Protein AF-A0A3P7BZN9-F1 (afdb_monomer_lite)

pLDDT: mean 83.68, std 16.71, range [37.19, 98.5]

InterPro domains:
  IPR003032 Ryanodine receptor Ryr [PF02026] (36-124)
  IPR003032 Ryanodine receptor Ryr [PF02026] (149-233)
  IPR015925 Ryanodine/Inositol 1,4,5-trisphosphate receptor [PTHR46399] (1-356)

Organism: Nippostrongylus brasiliensis (NCBI:txid27835)

Foldseek 3Di:
DCPVVVVVVPDDPVVVPPDPVVVVVVVVVVVPPDDDAQDADDLVPFDDDPVVLVLLLVQLQLVLLVVLQVLVVVVAADDCDDDPVNNYDPSNWHLVPDDPVSSCVSSVLLVSLVSSLQSQAKDKDLQPVVLLVVLVVPDDGQDDTRVSRRRDHDPLPPPDFDPQLLVSLLVQLQNVLSVVLNVLVVCCVVPNDDDDPSNDHPVPDDCVVSVVSSVVSVSSRSSSVSNRIDIHHDCVVVLVVLLVLLVVLLVQWDWDDDPDDPDPDIDTDRDDPSNVCCLPPSLVVLLVVLVVCLVQLADDDDPDDRHHHDPVSLVSLVSSLVSLVVSCVVHVNVCVPSNVSSVSSNVSSCSSNVPD

Sequence (356 aa):
MPCLTAIGSAISPDYTLTTSGEDAAKLKELFEDGAWVPKTVDVSRVDLPRDLQSMTDMFAEHFHDSWASRKIEKGWSHGDLYSRQNLTHPRLKPFSLLKDFEKNFYKDRCSECLKALLAWNYKFDLSDRDTADRAASARTPSGTTVQNFAPKPIDLSSMTLEKDMVSAGEKMAEHSHLIWAKKVWNDLNMKGGFMPTALVPWDLLTDFERRKDRFRANEILKFLQYHGYHVERFAYNLLEKLIQYLEQASLKMKSVKPSQELTRRNTFRKEGQDVKFFEKVVLPLMHAYFNAHKSYFLEGSSIVQTGTASNREKEMVANLFCRLAALLRIKNRAFGSVAKITVKCLQGLTQALDLR

Radius of gyration: 27.17 Å; chains: 1; bounding box: 60×45×90 Å

Structure (mmCIF, N/CA/C/O backbone):
data_AF-A0A3P7BZN9-F1
#
_entry.id   AF-A0A3P7BZN9-F1
#
loop_
_atom_site.group_PDB
_atom_site.id
_atom_site.type_symbol
_atom_site.label_atom_id
_atom_site.label_alt_id
_atom_site.label_comp_id
_atom_site.label_asym_id
_atom_site.label_entity_id
_atom_site.label_seq_id
_atom_site.pdbx_PDB_ins_code
_atom_site.Cartn_x
_atom_site.Cartn_y
_atom_site.Cartn_z
_atom_site.occupancy
_atom_site.B_iso_or_equiv
_atom_site.auth_seq_id
_atom_site.auth_comp_id
_atom_site.auth_asym_id
_atom_site.auth_atom_id
_atom_site.pdbx_PDB_model_num
ATOM 1 N N . MET A 1 1 ? 18.990 16.047 30.288 1.00 47.06 1 MET A N 1
ATOM 2 C CA . MET A 1 1 ? 18.548 14.636 30.223 1.00 47.06 1 MET A CA 1
ATOM 3 C C . MET A 1 1 ? 19.708 13.703 29.835 1.00 47.06 1 MET A C 1
ATOM 5 O O . MET A 1 1 ? 19.694 13.184 28.730 1.00 47.06 1 MET A O 1
ATOM 9 N N . PRO A 1 2 ? 20.728 13.488 30.693 1.00 40.44 2 PRO A N 1
ATOM 10 C CA . PRO A 1 2 ? 21.824 12.541 30.429 1.00 40.44 2 PRO A CA 1
ATOM 11 C C . PRO A 1 2 ? 21.677 11.213 31.207 1.00 40.44 2 PRO A C 1
ATOM 13 O O . PRO A 1 2 ? 22.476 10.299 31.044 1.00 40.44 2 PRO A O 1
ATOM 16 N N . CYS A 1 3 ? 20.665 11.092 32.071 1.00 41.31 3 CYS A N 1
ATOM 17 C CA . CYS A 1 3 ? 20.570 10.018 33.061 1.00 41.31 3 CYS A CA 1
ATOM 18 C C . CYS A 1 3 ? 19.966 8.700 32.546 1.00 41.31 3 CYS A C 1
ATOM 20 O O . CYS A 1 3 ? 20.140 7.686 33.208 1.00 41.31 3 CYS A O 1
ATOM 22 N N . LEU A 1 4 ? 19.313 8.671 31.377 1.00 41.97 4 LEU A N 1
ATOM 23 C CA . LEU A 1 4 ? 18.820 7.414 30.785 1.00 41.97 4 LEU A CA 1
ATOM 24 C C . LEU A 1 4 ? 19.901 6.693 29.969 1.00 41.97 4 LEU A C 1
ATOM 26 O O . LEU A 1 4 ? 20.003 5.472 30.034 1.00 41.97 4 LEU A O 1
ATOM 30 N N . THR A 1 5 ? 20.770 7.435 29.281 1.00 48.28 5 THR A N 1
ATOM 31 C CA . THR A 1 5 ? 21.908 6.860 28.545 1.00 48.28 5 THR A CA 1
ATOM 32 C C . THR A 1 5 ? 22.977 6.306 29.494 1.00 48.28 5 THR A C 1
ATOM 34 O O . THR A 1 5 ? 23.633 5.325 29.170 1.00 48.28 5 THR A O 1
ATOM 37 N N . ALA A 1 6 ? 23.115 6.881 30.693 1.00 41.94 6 ALA A N 1
ATOM 38 C CA . ALA A 1 6 ? 24.079 6.427 31.696 1.00 41.94 6 ALA A CA 1
ATOM 39 C C . ALA A 1 6 ? 23.709 5.083 32.357 1.00 41.94 6 ALA A C 1
ATOM 41 O O . ALA A 1 6 ? 24.602 4.361 32.790 1.00 41.94 6 ALA A O 1
ATOM 42 N N . ILE A 1 7 ? 22.420 4.720 32.413 1.00 49.56 7 ILE A N 1
ATOM 43 C CA . ILE A 1 7 ? 21.989 3.439 33.003 1.00 49.56 7 ILE A CA 1
ATOM 44 C C . ILE A 1 7 ? 22.267 2.278 32.038 1.00 49.56 7 ILE A C 1
ATOM 46 O O . ILE A 1 7 ? 22.710 1.223 32.478 1.00 49.56 7 ILE A O 1
ATOM 50 N N . GLY A 1 8 ? 22.097 2.476 30.725 1.00 44.78 8 GLY A N 1
ATOM 51 C CA . GLY A 1 8 ? 22.350 1.430 29.724 1.00 44.78 8 GLY A CA 1
ATOM 52 C C . GLY A 1 8 ? 23.813 0.976 29.639 1.00 44.78 8 GLY A C 1
ATOM 53 O O . GLY A 1 8 ? 24.070 -0.171 29.295 1.00 44.78 8 GLY A O 1
ATOM 54 N N . SER A 1 9 ? 24.762 1.844 29.998 1.00 45.12 9 SER A N 1
ATOM 55 C CA . SER A 1 9 ? 26.203 1.551 29.932 1.00 45.12 9 SER A CA 1
ATOM 56 C C . SER A 1 9 ? 26.798 1.018 31.242 1.00 45.12 9 SER A C 1
ATOM 58 O O . SER A 1 9 ? 27.964 0.635 31.258 1.00 45.12 9 SER A O 1
ATOM 60 N N . ALA A 1 10 ? 26.036 1.026 32.344 1.00 49.75 10 ALA A N 1
ATOM 61 C CA . ALA A 1 10 ? 26.502 0.621 33.677 1.00 49.75 10 ALA A CA 1
ATOM 62 C C . ALA A 1 10 ? 26.069 -0.803 34.075 1.00 49.75 10 ALA A C 1
ATOM 64 O O . ALA A 1 10 ? 26.426 -1.282 35.151 1.00 49.75 10 ALA A O 1
ATOM 65 N N . ILE A 1 11 ? 25.299 -1.482 33.224 1.00 45.12 11 ILE A N 1
ATOM 66 C CA . ILE A 1 11 ? 24.847 -2.853 33.450 1.00 45.12 11 ILE A CA 1
ATOM 67 C C . ILE A 1 11 ? 25.789 -3.774 32.665 1.00 45.12 11 ILE A C 1
ATOM 69 O O . ILE A 1 11 ? 25.849 -3.695 31.440 1.00 45.12 11 ILE A O 1
ATOM 73 N N . SER A 1 12 ? 26.552 -4.618 33.370 1.00 42.59 12 SER A N 1
ATOM 74 C CA . SER A 1 12 ? 27.368 -5.674 32.745 1.00 42.59 12 SER A CA 1
ATOM 75 C C . SER A 1 12 ? 26.488 -6.509 31.797 1.00 42.59 12 SER A C 1
ATOM 77 O O . SER A 1 12 ? 25.331 -6.754 32.161 1.00 42.59 12 SER A O 1
ATOM 79 N N . PRO A 1 13 ? 26.985 -6.991 30.637 1.00 50.62 13 PRO A N 1
ATOM 80 C CA . PRO A 1 13 ? 26.203 -7.820 29.707 1.00 50.62 13 PRO A CA 1
ATOM 81 C C . PRO A 1 13 ? 25.494 -9.001 30.391 1.00 50.62 13 PRO A C 1
ATOM 83 O O . PRO A 1 13 ? 24.420 -9.425 29.966 1.00 50.62 13 PRO A O 1
ATOM 86 N N . ASP A 1 14 ? 26.050 -9.462 31.511 1.00 45.34 14 ASP A N 1
ATOM 87 C CA . ASP A 1 14 ? 25.575 -10.609 32.282 1.00 45.34 14 ASP A CA 1
ATOM 88 C C . ASP A 1 14 ? 24.324 -10.342 33.142 1.00 45.34 14 ASP A C 1
ATOM 90 O O . ASP A 1 14 ? 23.715 -11.285 33.643 1.00 45.34 14 ASP A O 1
ATOM 94 N N . TYR A 1 15 ? 23.884 -9.087 33.313 1.00 43.75 15 TYR A N 1
ATOM 95 C CA . TYR A 1 15 ? 22.707 -8.772 34.146 1.00 43.75 15 TYR A CA 1
ATOM 96 C C . TYR A 1 15 ? 21.359 -8.888 33.415 1.00 43.75 15 TYR A C 1
ATOM 98 O O . TYR A 1 15 ? 20.308 -8.711 34.026 1.00 43.75 15 TYR A O 1
ATOM 106 N N . THR A 1 16 ? 21.361 -9.227 32.122 1.00 43.84 16 THR A N 1
ATOM 107 C CA . THR A 1 16 ? 20.128 -9.562 31.380 1.00 43.84 16 THR A CA 1
ATOM 108 C C . THR A 1 16 ? 19.638 -10.996 31.630 1.00 43.84 16 THR A C 1
ATOM 110 O O . THR A 1 16 ? 18.585 -11.383 31.125 1.00 43.84 16 THR A O 1
ATOM 113 N N . LEU A 1 17 ? 20.340 -11.776 32.462 1.00 42.47 17 LEU A N 1
ATOM 114 C CA . LEU A 1 17 ? 20.009 -13.173 32.766 1.00 42.47 17 LEU A CA 1
ATOM 115 C C . LEU A 1 17 ? 19.137 -13.385 34.016 1.00 42.47 17 LEU A C 1
ATOM 117 O O . LEU A 1 17 ? 19.054 -14.500 34.522 1.00 42.47 17 LEU A O 1
ATOM 121 N N . THR A 1 18 ? 18.432 -12.363 34.500 1.00 43.62 18 THR A N 1
ATOM 122 C CA . THR A 1 18 ? 17.390 -12.540 35.529 1.00 43.62 18 THR A CA 1
ATOM 123 C C . THR A 1 18 ? 16.024 -12.095 35.024 1.00 43.62 18 THR A C 1
ATOM 125 O O . THR A 1 18 ? 15.307 -11.324 35.657 1.00 43.62 18 THR A O 1
ATOM 128 N N . THR A 1 19 ? 15.619 -12.626 33.871 1.00 43.44 19 THR A N 1
ATOM 129 C CA . THR A 1 19 ? 14.187 -12.783 33.611 1.00 43.44 19 THR A CA 1
ATOM 130 C C . THR A 1 19 ? 13.693 -13.931 34.488 1.00 43.44 19 THR A C 1
ATOM 132 O O . THR A 1 19 ? 14.245 -15.032 34.462 1.00 43.44 19 THR A O 1
ATOM 135 N N . SER A 1 20 ? 12.694 -13.658 35.331 1.00 47.88 20 SER A N 1
ATOM 136 C CA . SER A 1 20 ? 11.967 -14.683 36.084 1.00 47.88 20 SER A CA 1
ATOM 137 C C . SER A 1 20 ? 11.642 -15.850 35.151 1.00 47.88 20 SER A C 1
ATOM 139 O O . SER A 1 20 ? 11.197 -15.623 34.027 1.00 47.88 20 SER A O 1
ATOM 141 N N . GLY A 1 21 ? 11.880 -17.088 35.595 1.00 45.34 21 GLY A N 1
ATOM 142 C CA . GLY A 1 21 ? 11.836 -18.287 34.746 1.00 45.34 21 GLY A CA 1
ATOM 143 C C . GLY A 1 21 ? 10.549 -18.486 33.931 1.00 45.34 21 GLY A C 1
ATOM 144 O O . GLY A 1 21 ? 10.574 -19.215 32.948 1.00 45.34 21 GLY A O 1
ATOM 145 N N . GLU A 1 22 ? 9.454 -17.803 34.273 1.00 50.44 22 GLU A N 1
ATOM 146 C CA . GLU A 1 22 ? 8.201 -17.786 33.506 1.00 50.44 22 GLU A CA 1
ATOM 147 C C . GLU A 1 22 ? 8.261 -16.922 32.228 1.00 50.44 22 GLU A C 1
ATOM 149 O O . GLU A 1 22 ? 7.694 -17.306 31.205 1.00 50.44 22 GLU A O 1
ATOM 154 N N . ASP A 1 23 ? 8.977 -15.793 32.240 1.00 48.09 23 ASP A N 1
ATOM 155 C CA . ASP A 1 23 ? 9.131 -14.914 31.067 1.00 48.09 23 ASP A CA 1
ATOM 156 C C . ASP A 1 23 ? 10.222 -15.429 30.122 1.00 48.09 23 ASP A C 1
ATOM 158 O O . ASP A 1 23 ? 10.084 -15.344 28.900 1.00 48.09 23 ASP A O 1
ATOM 162 N N . ALA A 1 24 ? 11.272 -16.040 30.680 1.00 45.44 24 ALA A N 1
ATOM 163 C CA . ALA A 1 24 ? 12.261 -16.787 29.910 1.00 45.44 24 ALA A CA 1
ATOM 164 C C . ALA A 1 24 ? 11.627 -18.013 29.241 1.00 45.44 24 ALA A C 1
ATOM 166 O O . ALA A 1 24 ? 11.935 -18.287 28.088 1.00 45.44 24 ALA A O 1
ATOM 167 N N . ALA A 1 25 ? 10.709 -18.713 29.920 1.00 46.88 25 ALA A N 1
ATOM 168 C CA . ALA A 1 25 ? 9.952 -19.812 29.328 1.00 46.88 25 ALA A CA 1
ATOM 169 C C . ALA A 1 25 ? 9.009 -19.330 28.218 1.00 46.88 25 ALA A C 1
ATOM 171 O O . ALA A 1 25 ? 8.983 -19.962 27.175 1.00 46.88 25 ALA A O 1
ATOM 172 N N . LYS A 1 26 ? 8.324 -18.187 28.368 1.00 48.50 26 LYS A N 1
ATOM 173 C CA . LYS A 1 26 ? 7.491 -17.600 27.297 1.00 48.50 26 LYS A CA 1
ATOM 174 C C . LYS A 1 26 ? 8.289 -17.113 26.092 1.00 48.50 26 LYS A C 1
ATOM 176 O O . LYS A 1 26 ? 7.860 -17.305 24.961 1.00 48.50 26 LYS A O 1
ATOM 181 N N . LEU A 1 27 ? 9.439 -16.474 26.311 1.00 46.44 27 LEU A N 1
ATOM 182 C CA . LEU A 1 27 ? 10.343 -16.098 25.220 1.00 46.44 27 LEU A CA 1
ATOM 183 C C . LEU A 1 27 ? 10.938 -17.346 24.565 1.00 46.44 27 LEU A C 1
ATOM 185 O O . LEU A 1 27 ? 11.011 -17.417 23.346 1.00 46.44 27 LEU A O 1
ATOM 189 N N . LYS A 1 28 ? 11.294 -18.362 25.352 1.00 40.12 28 LYS A N 1
ATOM 190 C CA . LYS A 1 28 ? 11.763 -19.648 24.840 1.00 40.12 28 LYS A CA 1
ATOM 191 C C . LYS A 1 28 ? 10.666 -20.393 24.074 1.00 40.12 28 LYS A C 1
ATOM 193 O O . LYS A 1 28 ? 10.980 -20.958 23.046 1.00 40.12 28 LYS A O 1
ATOM 198 N N . GLU A 1 29 ? 9.402 -20.312 24.480 1.00 43.94 29 GLU A N 1
ATOM 199 C CA . GLU A 1 29 ? 8.244 -20.883 23.771 1.00 43.94 29 GLU A CA 1
ATOM 200 C C . GLU A 1 29 ? 7.907 -20.096 22.485 1.00 43.94 29 GLU A C 1
ATOM 202 O O . GLU A 1 29 ? 7.460 -20.675 21.504 1.00 43.94 29 GLU A O 1
ATOM 207 N N . LEU A 1 30 ? 8.210 -18.789 22.433 1.00 49.88 30 LEU A N 1
ATOM 208 C CA . LEU A 1 30 ? 8.136 -17.964 21.213 1.00 49.88 30 LEU A CA 1
ATOM 209 C C . LEU A 1 30 ? 9.255 -18.263 20.196 1.00 49.88 30 LEU A C 1
ATOM 211 O O . LEU A 1 30 ? 9.098 -17.944 19.017 1.00 49.88 30 LEU A O 1
ATOM 215 N N . PHE A 1 31 ? 10.377 -18.833 20.645 1.00 48.62 31 PHE A N 1
ATOM 216 C CA . PHE A 1 31 ? 11.536 -19.174 19.808 1.00 48.62 31 PHE A CA 1
ATOM 217 C C . PHE A 1 31 ? 11.782 -20.691 19.673 1.00 48.62 31 PHE A C 1
ATOM 219 O O . PHE A 1 31 ? 12.617 -21.096 18.865 1.00 48.62 31 PHE A O 1
ATOM 226 N N . GLU A 1 32 ? 11.036 -21.538 20.388 1.00 41.81 32 GLU A N 1
ATOM 227 C CA . GLU A 1 32 ? 10.923 -22.986 20.166 1.00 41.81 32 GLU A CA 1
ATOM 228 C C . GLU A 1 32 ? 9.836 -23.290 19.124 1.00 41.81 32 GLU A C 1
ATOM 230 O O . GLU A 1 32 ? 8.938 -24.091 19.352 1.00 41.81 32 GLU A O 1
ATOM 235 N N . ASP A 1 33 ? 9.932 -22.667 17.947 1.00 44.94 33 ASP A N 1
ATOM 236 C CA . ASP A 1 33 ? 9.289 -23.207 16.745 1.00 44.94 33 ASP A CA 1
ATOM 237 C C . ASP A 1 33 ? 10.016 -22.741 15.469 1.00 44.94 33 ASP A C 1
ATOM 239 O O . ASP A 1 33 ? 9.583 -21.854 14.734 1.00 44.94 33 ASP A O 1
ATOM 243 N N . GLY A 1 34 ? 11.186 -23.336 15.219 1.00 58.41 34 GLY A N 1
ATOM 244 C CA . GLY A 1 34 ? 11.880 -23.267 13.931 1.00 58.41 34 GLY A CA 1
ATOM 245 C C . GLY A 1 34 ? 12.524 -21.925 13.550 1.00 58.41 34 GLY A C 1
ATOM 246 O O . GLY A 1 34 ? 12.379 -20.884 14.184 1.00 58.41 34 GLY A O 1
ATOM 247 N N . ALA A 1 35 ? 13.305 -21.964 12.470 1.00 69.88 35 ALA A N 1
ATOM 248 C CA . ALA A 1 35 ? 13.883 -20.768 11.870 1.00 69.88 35 ALA A CA 1
ATOM 249 C C . ALA A 1 35 ? 12.773 -19.872 11.283 1.00 69.88 35 ALA A C 1
ATOM 251 O O . ALA A 1 35 ? 11.825 -20.376 10.681 1.00 69.88 35 ALA A O 1
ATOM 252 N N . TRP A 1 36 ? 12.888 -18.547 11.443 1.00 84.19 36 TRP A N 1
ATOM 253 C CA . TRP A 1 36 ? 11.902 -17.583 10.940 1.00 84.19 36 TRP A CA 1
ATOM 254 C C . TRP A 1 36 ? 11.626 -17.784 9.444 1.00 84.19 36 TRP A C 1
ATOM 256 O O . TRP A 1 36 ? 12.520 -17.631 8.614 1.00 84.19 36 TRP A O 1
ATOM 266 N N . VAL A 1 37 ? 10.369 -18.079 9.099 1.00 83.44 37 VAL A N 1
ATOM 267 C CA . VAL A 1 37 ? 9.926 -18.223 7.708 1.00 83.44 37 VAL A CA 1
ATOM 268 C C . VAL A 1 37 ? 9.167 -16.962 7.277 1.00 83.44 37 VAL A C 1
ATOM 270 O O . VAL A 1 37 ? 8.135 -16.638 7.876 1.00 83.44 37 VAL A O 1
ATOM 273 N N . PRO A 1 38 ? 9.608 -16.254 6.222 1.00 87.12 38 PRO A N 1
ATOM 274 C CA . PRO A 1 38 ? 8.929 -15.057 5.734 1.00 87.12 38 PRO A CA 1
ATOM 275 C C . PRO A 1 38 ? 7.533 -15.383 5.183 1.00 87.12 38 PRO A C 1
ATOM 277 O O . PRO A 1 38 ? 7.374 -16.177 4.251 1.00 87.12 38 PRO A O 1
ATOM 280 N N . LYS A 1 39 ? 6.504 -14.725 5.730 1.00 83.56 39 LYS A N 1
ATOM 281 C CA . LYS A 1 39 ? 5.100 -14.888 5.320 1.00 83.56 39 LYS A CA 1
ATOM 282 C C . LYS A 1 39 ? 4.640 -13.686 4.499 1.00 83.56 39 LYS A C 1
ATOM 284 O O . LYS A 1 39 ? 4.512 -12.587 5.019 1.00 83.56 39 LYS A O 1
ATOM 289 N N . THR A 1 40 ? 4.367 -13.895 3.215 1.00 86.88 40 THR A N 1
ATOM 290 C CA . THR A 1 40 ? 3.796 -12.872 2.322 1.00 86.88 40 THR A CA 1
ATOM 291 C C . THR A 1 40 ? 2.274 -12.980 2.286 1.00 86.88 40 THR A C 1
ATOM 293 O O . THR A 1 40 ? 1.747 -14.090 2.363 1.00 86.88 40 THR A O 1
ATOM 296 N N . VAL A 1 41 ? 1.567 -11.862 2.090 1.00 86.62 41 VAL A N 1
ATOM 297 C CA . VAL A 1 41 ? 0.160 -11.926 1.673 1.00 86.62 41 VAL A CA 1
ATOM 298 C C . VAL A 1 41 ? 0.088 -12.477 0.248 1.00 86.62 41 VAL A C 1
ATOM 300 O O . VAL A 1 41 ? 0.945 -12.165 -0.577 1.00 86.62 41 VAL A O 1
ATOM 303 N N . ASP A 1 42 ? -0.881 -13.349 -0.021 1.00 86.06 42 ASP A N 1
ATOM 304 C CA . ASP A 1 42 ? -1.146 -13.836 -1.373 1.00 86.06 42 ASP A CA 1
ATOM 305 C C . ASP A 1 42 ? -2.042 -12.835 -2.106 1.00 86.06 42 ASP A C 1
ATOM 307 O O . ASP A 1 42 ? -3.162 -12.558 -1.679 1.00 86.06 42 ASP A O 1
ATOM 311 N N . VAL A 1 43 ? -1.527 -12.289 -3.204 1.00 92.06 43 VAL A N 1
ATOM 312 C CA . VAL A 1 43 ? -2.218 -11.309 -4.050 1.00 92.06 43 VAL A CA 1
ATOM 313 C C . VAL A 1 43 ? -2.612 -11.879 -5.413 1.00 92.06 43 VAL A C 1
ATOM 315 O O . VAL A 1 43 ? -3.153 -11.158 -6.251 1.00 92.06 43 VAL A O 1
ATOM 318 N N . SER A 1 44 ? -2.370 -13.174 -5.653 1.00 88.75 44 SER A N 1
ATOM 319 C CA . SER A 1 44 ? -2.622 -13.824 -6.948 1.00 88.75 44 SER A CA 1
ATOM 320 C C . SER A 1 44 ? -4.090 -13.772 -7.375 1.00 88.75 44 SER A C 1
ATOM 322 O O . SER A 1 44 ? -4.380 -13.689 -8.565 1.00 88.75 44 SER A O 1
ATOM 324 N N . ARG A 1 45 ? -5.008 -13.777 -6.402 1.00 87.94 45 ARG A N 1
ATOM 325 C CA . ARG A 1 45 ? -6.466 -13.727 -6.603 1.00 87.94 45 ARG A CA 1
ATOM 326 C C . ARG A 1 45 ? -7.059 -12.325 -6.458 1.00 87.94 45 ARG A C 1
ATOM 328 O O . ARG A 1 45 ? -8.276 -12.182 -6.433 1.00 87.94 45 ARG A O 1
ATOM 335 N N . VAL A 1 46 ? -6.216 -11.307 -6.290 1.00 90.38 46 VAL A N 1
ATOM 336 C CA . VAL A 1 46 ? -6.659 -9.922 -6.124 1.00 90.38 46 VAL A CA 1
ATOM 337 C C . VAL A 1 46 ? -6.566 -9.210 -7.465 1.00 90.38 46 VAL A C 1
ATOM 339 O O . VAL A 1 46 ? -5.476 -9.024 -8.018 1.00 90.38 46 VAL A O 1
ATOM 342 N N . ASP A 1 47 ? -7.719 -8.781 -7.963 1.00 92.12 47 ASP A N 1
ATOM 343 C CA . ASP A 1 47 ? -7.822 -7.980 -9.174 1.00 92.12 47 ASP A CA 1
ATOM 344 C C . ASP A 1 47 ? -7.784 -6.490 -8.838 1.00 92.12 47 ASP A C 1
ATOM 346 O O . ASP A 1 47 ? -8.441 -6.022 -7.905 1.00 92.12 47 ASP A O 1
ATOM 350 N N . LEU A 1 48 ? -7.001 -5.731 -9.608 1.00 94.06 48 LEU A N 1
ATOM 351 C CA . LEU A 1 48 ? -6.988 -4.278 -9.486 1.00 94.06 48 LEU A CA 1
ATOM 352 C C . LEU A 1 48 ? -8.204 -3.691 -10.213 1.00 94.06 48 LEU A C 1
ATOM 354 O O . LEU A 1 48 ? -8.415 -3.998 -11.390 1.00 94.06 48 LEU A O 1
ATOM 358 N N . PRO A 1 49 ? -8.972 -2.795 -9.566 1.00 94.38 49 PRO A N 1
ATOM 359 C CA . PRO A 1 49 ? -9.948 -1.965 -10.255 1.00 94.38 49 PRO A CA 1
ATOM 360 C C . PRO A 1 49 ? -9.313 -1.220 -11.435 1.00 94.38 49 PRO A C 1
ATOM 362 O O . PRO A 1 49 ? -8.145 -0.827 -11.373 1.00 94.38 49 PRO A O 1
ATOM 365 N N . ARG A 1 50 ? -10.097 -0.977 -12.495 1.00 94.69 50 ARG A N 1
ATOM 366 C CA . ARG A 1 50 ? -9.619 -0.335 -13.738 1.00 94.69 50 ARG A CA 1
ATOM 367 C C . ARG A 1 50 ? -8.877 0.977 -13.488 1.00 94.69 50 ARG A C 1
ATOM 369 O O . ARG A 1 50 ? -7.838 1.210 -14.100 1.00 94.69 50 ARG A O 1
ATOM 376 N N . ASP A 1 51 ? -9.363 1.783 -12.553 1.00 94.00 51 ASP A N 1
ATOM 377 C CA . ASP A 1 51 ? -8.744 3.068 -12.237 1.00 94.00 51 ASP A CA 1
ATOM 378 C C . ASP A 1 51 ? -7.353 2.880 -11.606 1.00 94.00 51 ASP A C 1
ATOM 380 O O . ASP A 1 51 ? -6.399 3.544 -12.004 1.00 94.00 51 ASP A O 1
ATOM 384 N N . LEU A 1 52 ? -7.182 1.894 -10.714 1.00 96.25 52 LEU A N 1
ATOM 385 C CA . LEU A 1 52 ? -5.872 1.564 -10.134 1.00 96.25 52 LEU A CA 1
ATOM 386 C C . LEU A 1 52 ? -4.927 0.901 -11.144 1.00 96.25 52 LEU A C 1
ATOM 388 O O . LEU A 1 52 ? -3.711 1.090 -11.066 1.00 96.25 52 LEU A O 1
ATOM 392 N N . GLN A 1 53 ? -5.456 0.162 -12.121 1.00 96.69 53 GLN A N 1
ATOM 393 C CA . GLN A 1 53 ? -4.654 -0.343 -13.237 1.00 96.69 53 GLN A CA 1
ATOM 394 C C . GLN A 1 53 ? -4.121 0.813 -14.097 1.00 96.69 53 GLN A C 1
ATOM 396 O O . GLN A 1 53 ? -2.942 0.822 -14.447 1.00 96.69 53 GLN A O 1
ATOM 401 N N . SER A 1 54 ? -4.954 1.822 -14.371 1.00 95.75 54 SER A N 1
ATOM 402 C CA . SER A 1 54 ? -4.533 3.055 -15.051 1.00 95.75 54 SER A CA 1
ATOM 403 C C . SER A 1 54 ? -3.469 3.808 -14.242 1.00 95.75 54 SER A C 1
ATOM 405 O O . SER A 1 54 ? -2.431 4.192 -14.782 1.00 95.75 54 SER A O 1
ATOM 407 N N . MET A 1 55 ? -3.655 3.929 -12.922 1.00 96.44 55 MET A N 1
ATOM 408 C CA . MET A 1 55 ? -2.649 4.506 -12.022 1.00 96.44 55 MET A CA 1
ATOM 409 C C . MET A 1 55 ? -1.326 3.737 -12.045 1.00 96.44 55 MET A C 1
ATOM 411 O O . MET A 1 55 ? -0.262 4.350 -12.048 1.00 96.44 55 MET A O 1
ATOM 415 N N . THR A 1 56 ? -1.377 2.404 -12.102 1.00 97.44 56 THR A N 1
ATOM 416 C CA . THR A 1 56 ? -0.187 1.545 -12.210 1.00 97.44 56 THR A CA 1
ATOM 417 C C . THR A 1 56 ? 0.580 1.837 -13.499 1.00 97.44 56 THR A C 1
ATOM 419 O O . THR A 1 56 ? 1.806 1.950 -13.481 1.00 97.44 56 THR A O 1
ATOM 422 N N . ASP A 1 57 ? -0.135 1.996 -14.612 1.00 95.69 57 ASP A N 1
ATOM 423 C CA . ASP A 1 57 ? 0.453 2.285 -15.919 1.00 95.69 57 ASP A CA 1
ATOM 424 C C . ASP A 1 57 ? 1.085 3.682 -15.964 1.00 95.69 57 ASP A C 1
ATOM 426 O O . ASP A 1 57 ? 2.224 3.826 -16.415 1.00 95.69 57 ASP A O 1
ATOM 430 N N . MET A 1 58 ? 0.392 4.691 -15.429 1.00 95.62 58 MET A N 1
ATOM 431 C CA . MET A 1 58 ? 0.922 6.054 -15.321 1.00 95.62 58 MET A CA 1
ATOM 432 C C . MET A 1 58 ? 2.125 6.127 -14.375 1.00 95.62 58 MET A C 1
ATOM 434 O O . MET A 1 58 ? 3.112 6.789 -14.692 1.00 95.62 58 MET A O 1
ATOM 438 N N . PHE A 1 59 ? 2.093 5.409 -13.249 1.00 96.62 59 PHE A N 1
ATOM 439 C CA . PHE A 1 59 ? 3.228 5.331 -12.330 1.00 96.62 59 PHE A CA 1
ATOM 440 C C . PHE A 1 59 ? 4.437 4.651 -12.983 1.00 96.62 59 PHE A C 1
ATOM 442 O O . PHE A 1 59 ? 5.570 5.091 -12.798 1.00 96.62 59 PHE A O 1
ATOM 449 N N . ALA A 1 60 ? 4.219 3.588 -13.761 1.00 95.94 60 ALA A N 1
ATOM 450 C CA . ALA A 1 60 ? 5.291 2.884 -14.457 1.00 95.94 60 ALA A CA 1
ATOM 451 C C . ALA A 1 60 ? 6.008 3.788 -15.477 1.00 95.94 60 ALA A C 1
ATOM 453 O O . ALA A 1 60 ? 7.242 3.798 -15.516 1.00 95.94 60 ALA A O 1
ATOM 454 N N . GLU A 1 61 ? 5.251 4.577 -16.248 1.00 95.62 61 GLU A N 1
ATOM 455 C CA . GLU A 1 61 ? 5.797 5.607 -17.141 1.00 95.62 61 GLU A CA 1
ATOM 456 C C . GLU A 1 61 ? 6.546 6.686 -16.348 1.00 95.62 61 GLU A C 1
ATOM 458 O O . GLU A 1 61 ? 7.719 6.943 -16.614 1.00 95.62 61 GLU A O 1
ATOM 463 N N . HIS A 1 62 ? 5.929 7.237 -15.301 1.00 95.31 62 HIS A N 1
ATOM 464 C CA . HIS A 1 62 ? 6.544 8.242 -14.433 1.00 95.31 62 HIS A CA 1
ATOM 465 C C . HIS A 1 62 ? 7.883 7.776 -13.829 1.00 95.31 62 HIS A C 1
ATOM 467 O O . H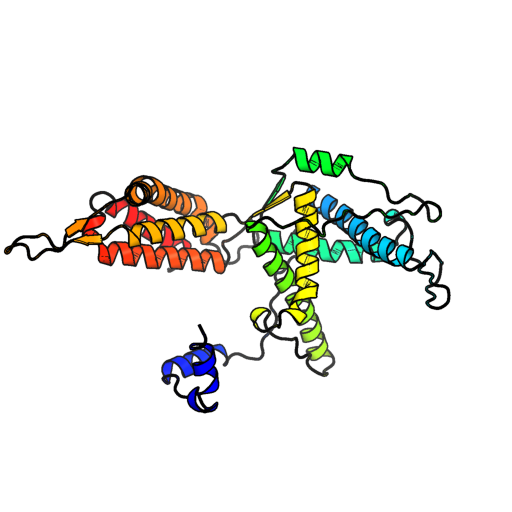IS A 1 62 ? 8.876 8.510 -13.827 1.00 95.31 62 HIS A O 1
ATOM 473 N N . PHE A 1 63 ? 7.939 6.538 -13.336 1.00 94.56 63 PHE A N 1
ATOM 474 C CA . PHE A 1 63 ? 9.140 5.975 -12.727 1.00 94.56 63 PHE A CA 1
ATOM 475 C C . PHE A 1 63 ? 10.243 5.715 -13.765 1.00 94.56 63 PHE A C 1
ATOM 477 O O . PHE A 1 63 ? 11.431 5.914 -13.480 1.00 94.56 63 PHE A O 1
ATOM 484 N N . HIS A 1 64 ? 9.863 5.304 -14.980 1.00 96.12 64 HIS A N 1
ATOM 485 C CA . HIS A 1 64 ? 10.776 5.209 -16.121 1.00 96.12 64 HIS A CA 1
ATOM 486 C C . HIS A 1 64 ? 11.346 6.578 -16.494 1.00 96.12 64 HIS A C 1
ATOM 488 O O . HIS A 1 64 ? 12.565 6.716 -16.599 1.00 96.12 64 HIS A O 1
ATOM 494 N N . ASP A 1 65 ? 10.502 7.600 -16.586 1.00 96.75 65 ASP A N 1
ATOM 495 C CA . ASP A 1 65 ? 10.910 8.969 -16.903 1.00 96.75 65 ASP A CA 1
ATOM 496 C C . ASP A 1 65 ? 11.826 9.562 -15.824 1.00 96.75 65 ASP A C 1
ATOM 498 O O . ASP A 1 65 ? 12.809 10.229 -16.142 1.00 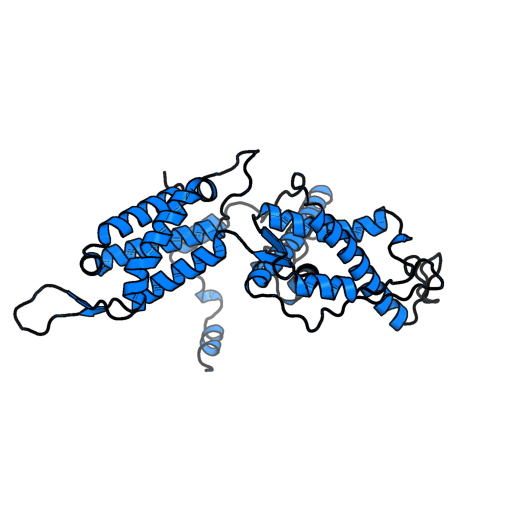96.75 65 ASP A O 1
ATOM 502 N N . SER A 1 66 ? 11.598 9.242 -14.547 1.00 95.69 66 SER A N 1
ATOM 503 C CA . SER A 1 66 ? 12.492 9.616 -13.439 1.00 95.69 66 SER A CA 1
ATOM 504 C C . SER A 1 66 ? 13.876 8.974 -13.544 1.00 95.69 66 SER A C 1
ATOM 506 O O . SER A 1 66 ? 14.906 9.589 -13.239 1.00 95.69 66 SER A O 1
ATOM 508 N N . TRP A 1 67 ? 13.946 7.715 -13.976 1.00 95.94 67 TRP A N 1
ATOM 509 C CA . TRP A 1 67 ? 15.222 7.065 -14.270 1.00 95.94 67 TRP A CA 1
ATOM 510 C C . TRP A 1 67 ? 15.894 7.669 -15.512 1.00 95.94 67 TRP A C 1
ATOM 512 O O . TRP A 1 67 ? 17.096 7.945 -15.477 1.00 95.94 67 TRP A O 1
ATOM 522 N N . ALA A 1 68 ? 15.126 7.891 -16.579 1.00 97.69 68 ALA A N 1
ATOM 523 C CA . ALA A 1 68 ? 15.621 8.392 -17.851 1.00 97.69 68 ALA A CA 1
ATOM 524 C C . ALA A 1 68 ? 16.139 9.831 -17.735 1.00 97.69 68 ALA A C 1
ATOM 526 O O . ALA A 1 68 ? 17.248 10.103 -18.190 1.00 97.69 68 ALA A O 1
ATOM 527 N N . SER A 1 69 ? 15.408 10.713 -17.049 1.00 97.00 69 SER A N 1
ATOM 528 C CA . SER A 1 69 ? 15.817 12.099 -16.797 1.00 97.00 69 SER A CA 1
ATOM 529 C C . SER A 1 69 ? 17.181 12.160 -16.097 1.00 97.00 69 SER A C 1
ATOM 531 O O . SER A 1 69 ? 18.134 12.711 -16.640 1.00 97.00 69 SER A O 1
ATOM 533 N N . ARG A 1 70 ? 17.357 11.432 -14.982 1.00 97.06 70 ARG A N 1
ATOM 534 C CA . ARG A 1 70 ? 18.645 11.357 -14.256 1.00 97.06 70 ARG A CA 1
ATOM 535 C C . ARG A 1 70 ? 19.795 10.775 -15.078 1.00 97.06 70 ARG A C 1
ATOM 537 O O . ARG A 1 70 ? 20.965 10.990 -14.757 1.00 97.06 70 ARG A O 1
ATOM 544 N N . LYS A 1 71 ? 19.493 9.942 -16.074 1.00 97.75 71 LYS A N 1
ATOM 545 C CA . LYS A 1 71 ? 20.488 9.402 -17.006 1.00 97.75 71 LYS A CA 1
ATOM 546 C C . LYS A 1 71 ? 20.883 10.460 -18.035 1.00 97.75 71 LYS A C 1
ATOM 548 O O . LYS A 1 71 ? 22.079 10.675 -18.214 1.00 97.75 71 LYS A O 1
ATOM 553 N N . ILE A 1 72 ? 19.910 11.141 -18.631 1.00 97.31 72 ILE A N 1
ATOM 554 C CA . ILE A 1 72 ? 20.120 12.223 -19.601 1.00 97.31 72 ILE A CA 1
ATOM 555 C C . ILE A 1 72 ? 20.880 13.394 -18.962 1.00 97.31 72 ILE A C 1
ATOM 557 O O . ILE A 1 72 ? 21.859 13.858 -19.536 1.00 97.31 72 ILE A O 1
ATOM 561 N N . GLU A 1 73 ? 20.537 13.788 -17.732 1.00 97.12 73 GLU A N 1
ATOM 562 C CA . GLU A 1 73 ? 21.277 14.794 -16.943 1.00 97.12 73 GLU A CA 1
ATOM 563 C C . GLU A 1 73 ? 22.759 14.433 -16.754 1.00 97.12 73 GLU A C 1
ATOM 565 O O . GLU A 1 73 ? 23.619 15.303 -16.657 1.00 97.12 73 GLU A O 1
ATOM 570 N N . LYS A 1 74 ? 23.078 13.133 -16.728 1.00 97.88 74 LYS A N 1
ATOM 571 C CA . LYS A 1 74 ? 24.450 12.609 -16.638 1.00 97.88 74 LYS A CA 1
ATOM 572 C C . LYS A 1 74 ? 25.102 12.388 -18.008 1.00 97.88 74 LYS A C 1
ATOM 574 O O . LYS A 1 74 ? 26.105 11.680 -18.085 1.00 97.88 74 LYS A O 1
ATOM 579 N N . GLY A 1 75 ? 24.522 12.933 -19.074 1.00 97.56 75 GLY A N 1
ATOM 580 C CA . GLY A 1 75 ? 25.026 12.837 -20.443 1.00 97.56 75 GLY A CA 1
ATOM 581 C C . GLY A 1 75 ? 24.745 11.506 -21.140 1.00 97.56 75 GLY A C 1
ATOM 582 O O . GLY A 1 75 ? 25.359 11.238 -22.169 1.00 97.56 75 GLY A O 1
ATOM 583 N N . TRP A 1 76 ? 23.859 10.655 -20.605 1.00 98.38 76 TRP A N 1
ATOM 584 C CA . TRP A 1 76 ? 23.488 9.422 -21.301 1.00 98.38 76 TRP A CA 1
ATOM 585 C C . TRP A 1 76 ? 22.516 9.692 -22.448 1.00 98.38 76 TRP A C 1
ATOM 587 O O . TRP A 1 76 ? 21.596 10.497 -22.316 1.00 98.38 76 TRP A O 1
ATOM 597 N N . SER A 1 77 ? 22.664 8.947 -23.539 1.00 97.75 77 SER A N 1
ATOM 598 C CA . SER A 1 77 ? 21.820 9.042 -24.731 1.00 97.75 77 SER A CA 1
ATOM 599 C C . SER A 1 77 ? 21.283 7.676 -25.168 1.00 97.75 77 SER A C 1
ATOM 601 O O . SER A 1 77 ? 21.686 6.617 -24.673 1.00 97.75 77 SER A O 1
ATOM 603 N N . HIS A 1 78 ? 20.318 7.679 -26.087 1.00 98.19 78 HIS A N 1
ATOM 604 C CA . HIS A 1 78 ? 19.830 6.439 -26.681 1.00 98.19 78 HIS A CA 1
ATOM 605 C C . HIS A 1 78 ? 20.924 5.757 -27.514 1.00 98.19 78 HIS A C 1
ATOM 607 O O . HIS A 1 78 ? 21.614 6.399 -28.301 1.00 98.19 78 HIS A O 1
ATOM 613 N N . GLY A 1 79 ? 21.013 4.433 -27.409 1.00 97.19 79 GLY A N 1
ATOM 614 C CA . GLY A 1 79 ? 21.739 3.594 -28.359 1.00 97.19 79 GLY A CA 1
ATOM 615 C C . GLY A 1 79 ? 21.244 2.158 -28.274 1.00 97.19 79 GLY A C 1
ATOM 616 O O . GLY A 1 79 ? 20.838 1.719 -27.200 1.00 97.19 79 GLY A O 1
ATOM 617 N N . ASP A 1 80 ? 21.281 1.426 -29.386 1.00 96.19 80 ASP A N 1
ATOM 618 C CA . ASP A 1 80 ? 20.705 0.074 -29.474 1.00 96.19 80 ASP A CA 1
ATOM 619 C C . ASP A 1 80 ? 21.357 -0.925 -28.509 1.00 96.19 80 ASP A C 1
ATOM 621 O O . ASP A 1 80 ? 20.732 -1.896 -28.081 1.00 96.19 80 ASP A O 1
ATOM 625 N N . LEU A 1 81 ? 22.606 -0.653 -28.121 1.00 96.69 81 LEU A N 1
ATOM 626 C CA . LEU A 1 81 ? 23.361 -1.409 -27.133 1.00 96.69 81 LEU A CA 1
ATOM 627 C C . LEU A 1 81 ? 23.770 -0.518 -25.958 1.00 96.69 81 LEU A C 1
ATOM 629 O O . LEU A 1 81 ? 24.055 0.676 -26.101 1.00 96.69 81 LEU A O 1
ATOM 633 N N . TYR A 1 82 ? 23.831 -1.130 -24.777 1.00 97.62 82 TYR A N 1
ATOM 634 C CA . TYR A 1 82 ? 24.370 -0.482 -23.589 1.00 97.62 82 TYR A CA 1
ATOM 635 C C . TYR A 1 82 ? 25.883 -0.291 -23.732 1.00 97.62 82 TYR A C 1
ATOM 637 O O . TYR A 1 82 ? 26.614 -1.261 -23.927 1.00 97.62 82 TYR A O 1
ATOM 645 N N . SER A 1 83 ? 26.362 0.941 -23.566 1.00 97.81 83 SER A N 1
ATOM 646 C CA . SER A 1 83 ? 27.791 1.245 -23.502 1.00 97.81 83 SER A CA 1
ATOM 647 C C . SER A 1 83 ? 28.061 2.232 -22.383 1.00 97.81 83 SER A C 1
ATOM 649 O O . SER A 1 83 ? 27.571 3.358 -22.393 1.00 97.81 83 SER A O 1
ATOM 651 N N . ARG A 1 84 ? 28.887 1.828 -21.415 1.00 96.94 84 ARG A N 1
ATOM 652 C CA . ARG A 1 84 ? 29.357 2.746 -20.372 1.00 96.94 84 ARG A CA 1
ATOM 653 C C . ARG A 1 84 ? 30.376 3.749 -20.913 1.00 96.94 84 ARG A C 1
ATOM 655 O O . ARG A 1 84 ? 30.423 4.863 -20.414 1.00 96.94 84 ARG A O 1
ATOM 662 N N . GLN A 1 85 ? 31.169 3.358 -21.911 1.00 97.69 85 GLN A N 1
ATOM 663 C CA . GLN A 1 85 ? 32.174 4.224 -22.531 1.00 97.69 85 GLN A CA 1
ATOM 664 C C . GLN A 1 85 ? 31.519 5.336 -23.356 1.00 97.69 85 GLN A C 1
ATOM 666 O O . GLN A 1 85 ? 31.910 6.490 -23.236 1.00 97.69 85 GLN A O 1
ATOM 671 N N . ASN A 1 86 ? 30.484 4.991 -24.128 1.00 97.81 86 ASN A N 1
ATOM 672 C CA . ASN A 1 86 ? 29.770 5.939 -24.991 1.00 97.81 86 ASN A CA 1
ATOM 673 C C . ASN A 1 86 ? 28.536 6.555 -24.307 1.00 97.81 86 ASN A C 1
ATOM 675 O O . ASN A 1 86 ? 27.816 7.321 -24.935 1.00 97.81 86 ASN A O 1
ATOM 679 N N . LEU A 1 87 ? 28.272 6.187 -23.046 1.00 98.25 87 LEU A N 1
ATOM 680 C CA . LEU A 1 87 ? 27.100 6.593 -22.264 1.00 98.25 87 LEU A CA 1
ATOM 681 C C . LEU A 1 87 ? 25.761 6.319 -22.978 1.00 98.25 87 LEU A C 1
ATOM 683 O O . LEU A 1 87 ? 24.830 7.113 -22.904 1.00 98.25 87 LEU A O 1
ATOM 687 N N . THR A 1 88 ? 25.625 5.165 -23.633 1.00 98.50 88 THR A N 1
ATOM 688 C CA . THR A 1 88 ? 24.393 4.788 -24.344 1.00 98.50 88 THR A CA 1
ATOM 689 C C . THR A 1 88 ? 23.562 3.766 -23.576 1.00 98.50 88 THR A C 1
ATOM 691 O O . THR A 1 88 ? 24.101 2.860 -22.931 1.00 98.50 88 THR A O 1
ATOM 694 N N . HIS A 1 89 ? 22.232 3.874 -23.652 1.00 98.19 89 HIS A N 1
ATOM 695 C CA . HIS A 1 89 ? 21.322 2.886 -23.066 1.00 98.19 89 HIS A CA 1
ATOM 696 C C . HIS A 1 89 ? 20.076 2.636 -23.950 1.00 98.19 89 HIS A C 1
ATOM 698 O O . HIS A 1 89 ? 19.374 3.592 -24.281 1.00 98.19 89 HIS A O 1
ATOM 704 N N . PRO A 1 90 ? 19.704 1.370 -24.243 1.00 97.44 90 PRO A N 1
ATOM 705 C CA . PRO A 1 90 ? 18.616 1.035 -25.186 1.00 97.44 90 PRO A CA 1
ATOM 706 C C . PRO A 1 90 ? 17.208 1.392 -24.703 1.00 97.44 90 PRO A C 1
ATOM 708 O O . PRO A 1 90 ? 16.258 1.473 -25.479 1.00 97.44 90 PRO A O 1
ATOM 711 N N . ARG A 1 91 ? 17.060 1.598 -23.393 1.00 97.00 91 ARG A N 1
ATOM 712 C CA . ARG A 1 91 ? 15.802 2.030 -22.761 1.00 97.00 91 ARG A CA 1
ATOM 713 C C . ARG A 1 91 ? 15.616 3.550 -22.706 1.00 97.00 91 ARG A C 1
ATOM 715 O O . ARG A 1 91 ? 14.578 3.982 -22.230 1.00 97.00 91 ARG A O 1
ATOM 722 N N . LEU A 1 92 ? 16.570 4.369 -23.162 1.00 97.75 92 LEU A N 1
ATOM 723 C CA . LEU A 1 92 ? 16.400 5.832 -23.201 1.00 97.75 92 LEU A CA 1
ATOM 724 C C . LEU A 1 92 ? 15.527 6.255 -24.388 1.00 97.75 92 LEU A C 1
ATOM 726 O O . LEU A 1 92 ? 15.994 6.836 -25.358 1.00 97.75 92 LEU A O 1
ATOM 730 N N . LYS A 1 93 ? 14.253 5.888 -24.312 1.00 97.31 93 LYS A N 1
ATOM 731 C CA . LYS A 1 93 ? 13.198 6.148 -25.290 1.00 97.31 93 LYS A CA 1
ATOM 732 C C . LYS A 1 93 ? 11.845 6.182 -24.565 1.00 97.31 93 LYS A C 1
ATOM 734 O O . LYS A 1 93 ? 11.781 5.698 -23.425 1.00 97.31 93 LYS A O 1
ATOM 739 N N . PRO A 1 94 ? 10.774 6.694 -25.200 1.00 97.25 94 PRO A N 1
ATOM 740 C CA . PRO A 1 94 ? 9.452 6.762 -24.587 1.00 97.25 94 PRO A CA 1
ATOM 741 C C . PRO A 1 94 ? 8.992 5.407 -24.050 1.00 97.25 94 PRO A C 1
ATOM 743 O O . PRO A 1 94 ? 9.231 4.370 -24.679 1.00 97.25 94 PRO A O 1
ATOM 746 N N . PHE A 1 95 ? 8.302 5.416 -22.905 1.00 96.12 95 PHE A N 1
ATOM 747 C CA . PHE A 1 95 ? 7.829 4.201 -22.233 1.00 96.12 95 PHE A CA 1
ATOM 748 C C . PHE A 1 95 ? 6.988 3.310 -23.161 1.00 96.12 95 PHE A C 1
ATOM 750 O O . PHE A 1 95 ? 7.110 2.085 -23.139 1.00 96.12 95 PHE A O 1
ATOM 757 N N . SER A 1 96 ? 6.192 3.919 -24.043 1.00 95.56 96 SER A N 1
ATOM 758 C CA . SER A 1 96 ? 5.380 3.234 -25.056 1.00 95.56 96 SER A CA 1
ATOM 759 C C . SER A 1 96 ? 6.196 2.365 -26.026 1.00 95.56 96 SER A C 1
ATOM 761 O O . SER A 1 96 ? 5.687 1.334 -26.467 1.00 95.56 96 SER A O 1
ATOM 763 N N . LEU A 1 97 ? 7.463 2.711 -26.291 1.00 96.81 97 LEU A N 1
ATOM 764 C CA . LEU A 1 97 ? 8.376 1.991 -27.193 1.00 96.81 97 LEU A CA 1
ATOM 765 C C . LEU A 1 97 ? 9.220 0.910 -26.496 1.00 96.81 97 LEU A C 1
ATOM 767 O O . LEU A 1 97 ? 10.062 0.267 -27.136 1.00 96.81 97 LEU A O 1
ATOM 771 N N . LEU A 1 98 ? 9.056 0.725 -25.185 1.00 96.12 98 LEU A N 1
ATOM 772 C CA . LEU A 1 98 ? 9.668 -0.390 -24.463 1.00 96.12 98 LEU A CA 1
ATOM 773 C C . LEU A 1 98 ? 8.973 -1.711 -24.806 1.00 96.12 98 LEU A C 1
ATOM 775 O O . LEU A 1 98 ? 7.785 -1.741 -25.142 1.00 96.12 98 LEU A O 1
ATOM 779 N N . LYS A 1 99 ? 9.709 -2.817 -24.674 1.00 95.75 99 LYS A N 1
ATOM 780 C CA . LYS A 1 99 ? 9.142 -4.163 -24.819 1.00 95.75 99 LYS A CA 1
ATOM 781 C C . LYS A 1 99 ? 8.213 -4.466 -23.642 1.00 95.75 99 LYS A C 1
ATOM 783 O O . LYS A 1 99 ? 8.414 -3.954 -22.542 1.00 95.75 99 LYS A O 1
ATOM 788 N N . ASP A 1 100 ? 7.237 -5.347 -23.833 1.00 95.00 100 ASP A N 1
ATOM 789 C CA . ASP A 1 100 ? 6.229 -5.605 -22.795 1.00 95.00 100 ASP A CA 1
ATOM 790 C C . ASP A 1 100 ? 6.832 -6.150 -21.499 1.00 95.00 100 ASP A C 1
ATOM 792 O O . ASP A 1 100 ? 6.482 -5.677 -20.425 1.00 95.00 100 ASP A O 1
ATOM 796 N N . PHE A 1 101 ? 7.830 -7.037 -21.567 1.00 93.88 101 PHE A N 1
ATOM 797 C CA . PHE A 1 101 ? 8.514 -7.511 -20.357 1.00 93.88 101 PHE A CA 1
ATOM 798 C C . PHE A 1 101 ? 9.253 -6.384 -19.606 1.00 93.88 101 PHE A C 1
ATOM 800 O O . PHE A 1 101 ? 9.384 -6.430 -18.384 1.00 93.88 101 PHE A O 1
ATOM 807 N N . GLU A 1 102 ? 9.730 -5.356 -20.319 1.00 92.56 102 GLU A N 1
ATOM 808 C CA . GLU A 1 102 ? 10.391 -4.192 -19.720 1.00 92.56 102 GLU A CA 1
ATOM 809 C C . GLU A 1 102 ? 9.380 -3.261 -19.054 1.00 92.56 102 GLU A C 1
ATOM 811 O O . GLU A 1 102 ? 9.686 -2.694 -18.004 1.00 92.56 102 GLU A O 1
ATOM 816 N N . LYS A 1 103 ? 8.192 -3.103 -19.654 1.00 94.56 103 LYS A N 1
ATOM 817 C CA . LYS A 1 103 ? 7.066 -2.362 -19.069 1.00 94.56 103 LYS A CA 1
ATOM 818 C C . LYS A 1 103 ? 6.541 -3.084 -17.831 1.00 94.56 103 LYS A C 1
ATOM 820 O O . LYS A 1 103 ? 6.392 -2.458 -16.783 1.00 94.56 103 LYS A O 1
ATOM 825 N N . ASN A 1 104 ? 6.335 -4.396 -17.933 1.00 93.25 104 ASN A N 1
ATOM 826 C CA . ASN A 1 104 ? 5.826 -5.234 -16.849 1.00 93.25 104 ASN A CA 1
ATOM 827 C C . ASN A 1 104 ? 6.737 -5.177 -15.625 1.00 93.25 104 ASN A C 1
ATOM 829 O O . ASN A 1 104 ? 6.241 -5.010 -14.525 1.00 93.25 104 ASN A O 1
ATOM 833 N N . PHE A 1 105 ? 8.063 -5.133 -15.792 1.00 88.88 105 PHE A N 1
ATOM 834 C CA . PHE A 1 105 ? 8.975 -4.932 -14.659 1.00 88.88 105 PHE A CA 1
ATOM 835 C C . PHE A 1 105 ? 8.628 -3.705 -13.786 1.00 88.88 105 PHE A C 1
ATOM 837 O O . PHE A 1 105 ? 8.768 -3.759 -12.562 1.00 88.88 105 PHE A O 1
ATOM 844 N N . TYR A 1 106 ? 8.192 -2.599 -14.399 1.00 88.25 106 TYR A N 1
ATOM 845 C CA . TYR A 1 106 ? 7.763 -1.402 -13.670 1.00 88.25 106 TYR A CA 1
ATOM 846 C C . TYR A 1 106 ? 6.343 -1.542 -13.115 1.00 88.25 106 TYR A C 1
ATOM 848 O O . TYR A 1 106 ? 6.101 -1.172 -11.964 1.00 88.25 106 TYR A O 1
ATOM 856 N N . LYS A 1 107 ? 5.423 -2.100 -13.912 1.00 94.38 107 LYS A N 1
ATOM 857 C CA . LYS A 1 107 ? 4.018 -2.287 -13.529 1.00 94.38 107 LYS A CA 1
ATOM 858 C C . LYS A 1 107 ? 3.866 -3.276 -12.376 1.00 94.38 107 LYS A C 1
ATOM 860 O O . LYS A 1 107 ? 3.202 -2.957 -11.395 1.00 94.38 107 LYS A O 1
ATOM 865 N N . ASP A 1 108 ? 4.537 -4.422 -12.451 1.00 93.12 108 ASP A N 1
ATOM 866 C CA . ASP A 1 108 ? 4.411 -5.538 -11.512 1.00 93.12 108 ASP A CA 1
ATOM 867 C C . ASP A 1 108 ? 4.683 -5.080 -10.081 1.00 93.12 108 ASP A C 1
ATOM 869 O O . ASP A 1 108 ? 3.889 -5.345 -9.187 1.00 93.12 108 ASP A O 1
ATOM 873 N N . ARG A 1 109 ? 5.750 -4.301 -9.861 1.00 88.38 109 ARG A N 1
ATOM 874 C CA . ARG A 1 109 ? 6.109 -3.804 -8.522 1.00 88.38 109 ARG A CA 1
ATOM 875 C C . ARG A 1 109 ? 5.049 -2.895 -7.913 1.00 88.38 109 ARG A C 1
ATOM 877 O O . ARG A 1 109 ? 4.751 -3.034 -6.730 1.00 88.38 109 ARG A O 1
ATOM 884 N N . CYS A 1 110 ? 4.512 -1.970 -8.703 1.00 94.81 110 CYS A N 1
ATOM 885 C CA . CYS A 1 110 ? 3.442 -1.091 -8.249 1.00 94.81 110 CYS A CA 1
ATOM 886 C C . CYS A 1 110 ? 2.166 -1.906 -7.999 1.00 94.81 110 CYS A C 1
ATOM 888 O O . CYS A 1 110 ? 1.615 -1.862 -6.900 1.00 94.81 110 CYS A O 1
ATOM 890 N N . SER A 1 111 ? 1.775 -2.743 -8.964 1.00 96.31 111 SER A N 1
ATOM 891 C CA . SER A 1 111 ? 0.571 -3.568 -8.878 1.00 96.31 111 SER A CA 1
ATOM 892 C C . SER A 1 111 ? 0.583 -4.521 -7.680 1.00 96.31 111 SER A C 1
ATOM 894 O O . SER A 1 111 ? -0.423 -4.612 -6.987 1.00 96.31 111 SER A O 1
ATOM 896 N N . GLU A 1 112 ? 1.721 -5.151 -7.373 1.00 95.50 112 GLU A N 1
ATOM 897 C CA . GLU A 1 112 ? 1.908 -6.019 -6.205 1.00 95.50 112 GLU A CA 1
ATOM 898 C C . GLU A 1 112 ? 1.582 -5.264 -4.913 1.00 95.50 112 GLU A C 1
ATOM 900 O O . GLU A 1 112 ? 0.801 -5.736 -4.089 1.00 95.50 112 GLU A O 1
ATOM 905 N N . CYS A 1 113 ? 2.117 -4.048 -4.758 1.00 95.88 113 CYS A N 1
ATOM 906 C CA . CYS A 1 113 ? 1.883 -3.245 -3.562 1.00 95.88 113 CYS A CA 1
ATOM 907 C C . CYS A 1 113 ? 0.419 -2.799 -3.446 1.00 95.88 113 CYS A C 1
ATOM 909 O O . CYS A 1 113 ? -0.154 -2.859 -2.358 1.00 95.88 113 CYS A O 1
ATOM 911 N N . LEU A 1 114 ? -0.204 -2.377 -4.553 1.00 97.12 114 LEU A N 1
ATOM 912 C CA . LEU A 1 114 ? -1.612 -1.967 -4.556 1.00 97.12 114 LEU A CA 1
ATOM 913 C C . LEU A 1 114 ? -2.545 -3.147 -4.256 1.00 97.12 114 LEU A C 1
ATOM 915 O O . LEU A 1 114 ? -3.469 -3.015 -3.453 1.00 97.12 114 LEU A O 1
ATOM 919 N N . LYS A 1 115 ? -2.277 -4.323 -4.833 1.00 95.81 115 LYS A N 1
ATOM 920 C CA . LYS A 1 115 ? -3.029 -5.547 -4.536 1.00 95.81 115 LYS A CA 1
ATOM 921 C C . LYS A 1 115 ? -2.843 -5.993 -3.091 1.00 95.81 115 LYS A C 1
ATOM 923 O O . LYS A 1 115 ? -3.811 -6.415 -2.466 1.00 95.81 115 LYS A O 1
ATOM 928 N N . ALA A 1 116 ? -1.639 -5.867 -2.534 1.00 93.19 116 ALA A N 1
ATOM 929 C CA . ALA A 1 116 ? -1.385 -6.183 -1.132 1.00 93.19 116 ALA A CA 1
ATOM 930 C C . ALA A 1 116 ? -2.190 -5.271 -0.194 1.00 93.19 116 ALA A C 1
ATOM 932 O O . ALA A 1 116 ? -2.811 -5.750 0.755 1.00 93.19 116 ALA A O 1
ATOM 933 N N . LEU A 1 117 ? -2.260 -3.971 -0.499 1.00 92.81 117 LEU A N 1
ATOM 934 C CA . LEU A 1 117 ? -3.116 -3.028 0.221 1.00 92.81 117 LEU A CA 1
ATOM 935 C C . LEU A 1 117 ? -4.596 -3.430 0.157 1.00 92.81 117 LEU A C 1
ATOM 937 O O . LEU A 1 117 ? -5.244 -3.480 1.205 1.00 92.81 117 LEU A O 1
ATOM 941 N N . LEU A 1 118 ? -5.111 -3.793 -1.022 1.00 90.94 118 LEU A N 1
ATOM 942 C CA . LEU A 1 118 ? -6.476 -4.319 -1.163 1.00 90.94 118 LEU A CA 1
ATOM 943 C C . LEU A 1 118 ? -6.682 -5.605 -0.349 1.00 90.94 118 LEU A C 1
ATOM 945 O O . LEU A 1 118 ? -7.678 -5.722 0.358 1.00 90.94 118 LEU A O 1
ATOM 949 N N . ALA A 1 119 ? -5.723 -6.535 -0.374 1.00 85.62 119 ALA A N 1
ATOM 950 C CA . ALA A 1 119 ? -5.768 -7.772 0.410 1.00 85.62 119 ALA A CA 1
ATOM 951 C C . ALA A 1 119 ? -5.776 -7.513 1.928 1.00 85.62 119 ALA A C 1
ATOM 953 O O . ALA A 1 119 ? -6.352 -8.279 2.700 1.00 85.62 119 ALA A O 1
ATOM 954 N N . TRP A 1 120 ? -5.164 -6.415 2.378 1.00 82.25 120 TRP A N 1
ATOM 955 C CA . TRP A 1 120 ? -5.243 -5.948 3.764 1.00 82.25 120 TRP A CA 1
ATOM 956 C C . TRP A 1 120 ? -6.427 -5.015 4.044 1.00 82.25 120 TRP A C 1
ATOM 958 O O . TRP A 1 120 ? -6.502 -4.450 5.143 1.00 82.25 120 TRP A O 1
ATOM 968 N N . ASN A 1 121 ? -7.354 -4.872 3.099 1.00 80.06 121 ASN A N 1
ATOM 969 C CA . ASN A 1 121 ? -8.585 -4.090 3.219 1.00 80.06 121 ASN A CA 1
ATOM 970 C C . ASN A 1 121 ? -8.360 -2.585 3.362 1.00 80.06 121 ASN A C 1
ATOM 972 O O . ASN A 1 121 ? -9.134 -1.889 4.025 1.00 80.06 121 ASN A O 1
ATOM 976 N N . TYR A 1 122 ? -7.298 -2.080 2.738 1.00 88.31 122 TYR A N 1
ATOM 977 C CA . TYR A 1 122 ? -7.225 -0.661 2.429 1.00 88.31 122 TYR A CA 1
ATOM 978 C C . TYR A 1 122 ? -8.192 -0.334 1.294 1.00 88.31 122 TYR A C 1
ATOM 980 O O . TYR A 1 122 ? -8.383 -1.118 0.361 1.00 88.31 122 TYR A O 1
ATOM 988 N N . LYS A 1 123 ? -8.800 0.841 1.388 1.00 87.81 123 LYS A N 1
ATOM 989 C CA . LYS A 1 123 ? 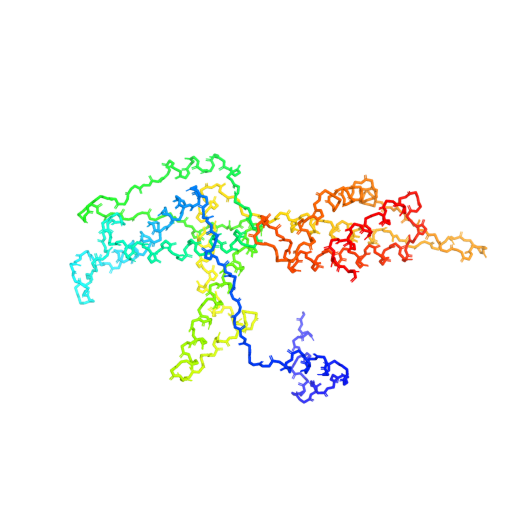-9.634 1.434 0.353 1.00 87.81 123 LYS A CA 1
ATOM 990 C C . LYS A 1 123 ? -8.852 2.537 -0.336 1.00 87.81 123 LYS A C 1
ATOM 992 O O . LYS A 1 123 ? -8.071 3.238 0.300 1.00 87.81 123 LYS A O 1
ATOM 997 N N . PHE A 1 124 ? -9.100 2.673 -1.630 1.00 92.44 124 PHE A N 1
ATOM 998 C CA . PHE A 1 124 ? -8.591 3.757 -2.453 1.00 92.44 124 PHE A CA 1
ATOM 999 C C . PHE A 1 124 ? -9.791 4.613 -2.833 1.00 92.44 124 PHE A C 1
ATOM 1001 O O . PHE A 1 124 ? -10.665 4.132 -3.555 1.00 92.44 124 PHE A O 1
ATOM 1008 N N . ASP A 1 125 ? -9.852 5.835 -2.318 1.00 90.00 125 ASP A N 1
ATOM 1009 C CA . ASP A 1 125 ? -10.917 6.782 -2.639 1.00 90.00 125 ASP A CA 1
ATOM 1010 C C . ASP A 1 125 ? -10.348 7.961 -3.423 1.00 90.00 125 ASP A C 1
ATOM 1012 O O . ASP A 1 125 ? -9.298 8.495 -3.076 1.00 90.00 125 ASP A O 1
ATOM 1016 N N . LEU A 1 126 ? -11.036 8.364 -4.486 1.00 89.69 126 LEU A N 1
ATOM 1017 C CA . LEU A 1 126 ? -10.694 9.557 -5.254 1.00 89.69 126 LEU A CA 1
ATOM 1018 C C . LEU A 1 126 ? -11.436 10.747 -4.639 1.00 89.69 126 LEU A C 1
ATOM 1020 O O . LEU A 1 126 ? -12.442 11.223 -5.179 1.00 89.69 126 LEU A O 1
ATOM 1024 N N . SER A 1 127 ? -10.957 11.166 -3.469 1.00 83.38 127 SER A N 1
ATOM 1025 C CA . SER A 1 127 ? -11.607 12.159 -2.614 1.00 83.38 127 SER A CA 1
ATOM 1026 C C . SER A 1 127 ? -11.328 13.602 -3.039 1.00 83.38 127 SER A C 1
ATOM 1028 O O . SER A 1 127 ? -12.173 14.466 -2.813 1.00 83.38 127 SER A O 1
ATOM 1030 N N . ASP A 1 128 ? -10.179 13.875 -3.672 1.00 86.81 128 ASP A N 1
ATOM 1031 C CA . ASP A 1 128 ? -9.798 15.218 -4.133 1.00 86.81 128 ASP A CA 1
ATOM 1032 C C . ASP A 1 128 ? -9.811 15.309 -5.667 1.00 86.81 128 ASP A C 1
ATOM 1034 O O . ASP A 1 128 ? -8.804 15.112 -6.356 1.00 86.81 128 ASP A O 1
ATOM 1038 N N . ARG A 1 129 ? -11.002 15.591 -6.207 1.00 89.38 129 ARG A N 1
ATOM 1039 C CA . ARG A 1 129 ? -11.239 15.724 -7.653 1.00 89.38 129 ARG A CA 1
ATOM 1040 C C . ARG A 1 129 ? -10.519 16.930 -8.254 1.00 89.38 129 ARG A C 1
ATOM 1042 O O . ARG A 1 129 ? -9.976 16.809 -9.345 1.00 89.38 129 ARG A O 1
ATOM 1049 N N . ASP A 1 130 ? -10.441 18.044 -7.527 1.00 89.69 130 ASP A N 1
ATOM 1050 C CA . ASP A 1 130 ? -9.748 19.248 -7.995 1.00 89.69 130 ASP A CA 1
ATOM 1051 C C . ASP A 1 130 ? -8.247 18.984 -8.167 1.00 89.69 130 ASP A C 1
ATOM 1053 O O . ASP A 1 130 ? -7.636 19.403 -9.152 1.00 89.69 130 ASP A O 1
ATOM 1057 N N . THR A 1 131 ? -7.633 18.274 -7.217 1.00 90.62 131 THR A N 1
ATOM 1058 C CA . THR A 1 131 ? -6.230 17.855 -7.323 1.00 90.62 131 THR A CA 1
ATOM 1059 C C . THR A 1 131 ? -6.030 16.859 -8.461 1.00 90.62 131 THR A C 1
ATOM 1061 O O . THR A 1 131 ? -5.081 17.015 -9.231 1.00 90.62 131 THR A O 1
ATOM 1064 N N . ALA A 1 132 ? -6.943 15.901 -8.643 1.00 90.88 132 ALA A N 1
ATOM 1065 C CA . ALA A 1 132 ? -6.894 14.967 -9.768 1.00 90.88 132 ALA A CA 1
ATOM 1066 C C . ALA A 1 132 ? -6.956 15.685 -11.132 1.00 90.88 132 ALA A C 1
ATOM 1068 O O . ALA A 1 132 ? -6.155 15.388 -12.023 1.00 90.88 132 ALA A O 1
ATOM 1069 N N . ASP A 1 133 ? -7.838 16.676 -11.277 1.00 90.75 133 ASP A N 1
ATOM 1070 C CA . ASP A 1 133 ? -7.990 17.466 -12.504 1.00 90.75 133 ASP A CA 1
ATOM 1071 C C . ASP A 1 133 ? -6.757 18.340 -12.779 1.00 90.75 133 ASP A C 1
ATOM 1073 O O . ASP A 1 133 ? -6.288 18.441 -13.922 1.00 90.75 133 ASP A O 1
ATOM 1077 N N . ARG A 1 134 ? -6.163 18.929 -11.730 1.00 91.94 134 ARG A N 1
ATOM 1078 C CA . ARG A 1 134 ? -4.882 19.649 -11.836 1.00 91.94 134 ARG A CA 1
ATOM 1079 C C . ARG A 1 134 ? -3.751 18.721 -12.266 1.00 91.94 134 ARG A C 1
ATOM 1081 O O . ARG A 1 134 ? -2.988 19.085 -13.157 1.00 91.94 134 ARG A O 1
ATOM 1088 N N . ALA A 1 135 ? -3.655 17.531 -11.677 1.00 92.00 135 ALA A N 1
ATOM 1089 C CA . ALA A 1 135 ? -2.645 16.535 -12.029 1.00 92.00 135 ALA A CA 1
ATOM 1090 C C . ALA A 1 135 ? -2.789 16.066 -13.485 1.00 92.00 135 ALA A C 1
ATOM 1092 O O . ALA A 1 135 ? -1.796 15.969 -14.208 1.00 92.00 135 ALA A O 1
ATOM 1093 N N . ALA A 1 136 ? -4.022 15.834 -13.944 1.00 89.25 136 ALA A N 1
ATOM 1094 C CA . ALA A 1 136 ? -4.307 15.484 -15.333 1.00 89.25 136 ALA A CA 1
ATOM 1095 C C . ALA A 1 136 ? -3.907 16.610 -16.301 1.00 89.25 136 ALA A C 1
ATOM 1097 O O . ALA A 1 136 ? -3.296 16.344 -17.336 1.00 89.25 136 ALA A O 1
ATOM 1098 N N . SER A 1 137 ? -4.188 17.864 -15.936 1.00 89.94 137 SER A N 1
ATOM 1099 C CA . SER A 1 137 ? -3.852 19.049 -16.738 1.00 89.94 137 SER A CA 1
ATOM 1100 C C . SER A 1 137 ? -2.351 19.363 -16.756 1.00 89.94 137 SER A C 1
ATOM 1102 O O . SER A 1 137 ? -1.839 19.893 -17.738 1.00 89.94 137 SER A O 1
ATOM 1104 N N . ALA A 1 138 ? -1.632 19.033 -15.680 1.00 89.62 138 ALA A N 1
ATOM 1105 C CA . ALA A 1 138 ? -0.191 19.247 -15.555 1.00 89.62 138 ALA A CA 1
ATOM 1106 C C . ALA A 1 138 ? 0.652 18.171 -16.265 1.00 89.62 138 ALA A C 1
ATOM 1108 O O . ALA A 1 138 ? 1.873 18.321 -16.379 1.00 89.62 138 ALA A O 1
ATOM 1109 N N . ARG A 1 139 ? 0.033 17.081 -16.745 1.00 84.94 139 ARG A N 1
ATOM 1110 C CA . ARG A 1 139 ? 0.746 15.987 -17.411 1.00 84.94 139 ARG A CA 1
ATOM 1111 C C . ARG A 1 139 ? 1.397 16.483 -18.702 1.00 84.94 139 ARG A C 1
ATOM 1113 O O . ARG A 1 139 ? 0.722 16.868 -19.653 1.00 84.94 139 ARG A O 1
ATOM 1120 N N . THR A 1 140 ? 2.723 16.392 -18.763 1.00 85.88 140 THR A N 1
ATOM 1121 C CA . THR A 1 140 ? 3.491 16.697 -19.976 1.00 85.88 140 THR A CA 1
ATOM 1122 C C . THR A 1 140 ? 3.945 15.400 -20.653 1.00 85.88 140 THR A C 1
ATOM 1124 O O . THR A 1 140 ? 4.507 14.539 -19.979 1.00 85.88 140 THR A O 1
ATOM 1127 N N . PRO A 1 141 ? 3.692 15.208 -21.962 1.00 86.69 141 PRO A N 1
ATOM 1128 C CA . PRO A 1 141 ? 4.163 14.021 -22.668 1.00 86.69 141 PRO A CA 1
ATOM 1129 C C . PRO A 1 141 ? 5.692 13.982 -22.755 1.00 86.69 141 PRO A C 1
ATOM 1131 O O . PRO A 1 141 ? 6.319 14.978 -23.116 1.00 86.69 141 PRO A O 1
ATOM 1134 N N . SER A 1 142 ? 6.278 12.806 -22.534 1.00 91.50 142 SER A N 1
ATOM 1135 C CA . SER A 1 142 ? 7.730 12.581 -22.611 1.00 91.50 142 SER A CA 1
ATOM 1136 C C . SER A 1 142 ? 8.266 12.413 -24.039 1.00 91.50 142 SER A C 1
ATOM 1138 O O . SER A 1 142 ? 9.447 12.138 -24.223 1.00 91.50 142 SER A O 1
ATOM 1140 N N . GLY A 1 143 ? 7.419 12.578 -25.060 1.00 91.38 143 GLY A N 1
ATOM 1141 C CA . GLY A 1 143 ? 7.737 12.328 -26.469 1.00 91.38 143 GLY A CA 1
ATOM 1142 C C . GLY A 1 143 ? 7.167 11.002 -26.984 1.00 91.38 143 GLY A C 1
ATOM 1143 O O . GLY A 1 143 ? 6.725 10.149 -26.218 1.00 91.38 143 GLY A O 1
ATOM 1144 N N . THR A 1 144 ? 7.148 10.838 -28.305 1.00 93.25 144 THR A N 1
ATOM 1145 C CA . THR A 1 144 ? 6.575 9.663 -28.999 1.00 93.25 144 THR A CA 1
ATOM 1146 C C . THR A 1 144 ? 7.610 8.874 -29.796 1.00 93.25 144 THR A C 1
ATOM 1148 O O . THR A 1 144 ? 7.363 7.726 -30.158 1.00 93.25 144 THR A O 1
ATOM 1151 N N . THR A 1 145 ? 8.781 9.459 -30.045 1.00 96.06 145 THR A N 1
ATOM 1152 C CA . THR A 1 145 ? 9.903 8.862 -30.770 1.00 96.06 145 THR A CA 1
ATOM 1153 C C . THR A 1 145 ? 11.181 8.964 -29.942 1.00 96.06 145 THR A C 1
ATOM 1155 O O . THR A 1 145 ? 11.224 9.604 -28.895 1.00 96.06 145 THR A O 1
ATOM 1158 N N . VAL A 1 146 ? 12.251 8.314 -30.399 1.00 95.50 146 VAL A N 1
ATOM 1159 C CA . VAL A 1 146 ? 13.563 8.401 -29.740 1.00 95.50 146 VAL A CA 1
ATOM 1160 C C . VAL A 1 146 ? 14.129 9.824 -29.823 1.00 95.50 146 VAL A C 1
ATOM 1162 O O . VAL A 1 146 ? 14.717 10.311 -28.865 1.00 95.50 146 VAL A O 1
ATOM 1165 N N . GLN A 1 147 ? 13.935 10.508 -30.954 1.00 94.56 147 GLN A N 1
ATOM 1166 C CA . GLN A 1 147 ? 14.523 11.822 -31.226 1.00 94.56 147 GLN A CA 1
ATOM 1167 C C . GLN A 1 147 ? 13.880 12.948 -30.411 1.00 94.56 147 GLN A C 1
ATOM 1169 O O . GLN A 1 147 ? 14.556 13.918 -30.086 1.00 94.56 147 GLN A O 1
ATOM 1174 N N . ASN A 1 148 ? 12.588 12.833 -30.090 1.00 94.81 148 ASN A N 1
ATOM 1175 C CA . ASN A 1 148 ? 11.866 13.819 -29.283 1.00 94.81 148 ASN A CA 1
ATOM 1176 C C . ASN A 1 148 ? 11.647 13.361 -27.832 1.00 94.81 148 ASN A C 1
ATOM 1178 O O . ASN A 1 148 ? 10.810 13.938 -27.138 1.00 94.81 148 ASN A O 1
ATOM 1182 N N . PHE A 1 149 ? 12.374 12.331 -27.381 1.00 97.12 149 PHE A N 1
ATOM 1183 C CA . PHE A 1 149 ? 12.265 11.831 -26.017 1.00 97.12 149 PHE A CA 1
ATOM 1184 C C . PHE A 1 149 ? 12.836 12.846 -25.022 1.00 97.12 149 PHE A C 1
ATOM 1186 O O . PHE A 1 149 ? 14.047 13.049 -24.940 1.00 97.12 149 PHE A O 1
ATOM 1193 N N . ALA A 1 150 ? 11.949 13.473 -24.258 1.00 95.75 150 ALA A N 1
ATOM 1194 C CA . ALA A 1 150 ? 12.255 14.492 -23.265 1.00 95.75 150 ALA A CA 1
ATOM 1195 C C . ALA A 1 150 ? 11.466 14.186 -21.979 1.00 95.75 150 ALA A C 1
ATOM 1197 O O . ALA A 1 150 ? 10.414 14.788 -21.751 1.00 95.75 150 ALA A O 1
ATOM 1198 N N . PRO A 1 151 ? 11.931 13.226 -21.157 1.00 96.00 151 PRO A N 1
ATOM 1199 C CA . PRO A 1 151 ? 11.208 12.791 -19.969 1.00 96.00 151 PRO A CA 1
ATOM 1200 C C . PRO A 1 151 ? 11.082 13.921 -18.947 1.00 96.00 151 PRO A C 1
ATOM 1202 O O . PRO A 1 151 ? 12.074 14.548 -18.572 1.00 96.00 151 PRO A O 1
ATOM 1205 N N . LYS A 1 152 ? 9.856 14.152 -18.471 1.00 93.00 152 LYS A N 1
ATOM 1206 C CA . LYS A 1 152 ? 9.531 15.166 -17.456 1.00 93.00 152 LYS A CA 1
ATOM 1207 C C . LYS A 1 152 ? 8.760 14.524 -16.300 1.00 93.00 152 LYS A C 1
ATOM 1209 O O . LYS A 1 152 ? 7.543 14.684 -16.206 1.00 93.00 152 LYS A O 1
ATOM 1214 N N . PRO A 1 153 ? 9.443 13.751 -15.438 1.00 93.56 153 PRO A N 1
ATOM 1215 C CA . PRO A 1 153 ? 8.805 13.132 -14.284 1.00 93.56 153 PRO A CA 1
ATOM 1216 C C . PRO A 1 153 ? 8.253 14.198 -13.327 1.00 93.56 153 PRO A C 1
ATOM 1218 O O . PRO A 1 153 ? 8.819 15.279 -13.185 1.00 93.56 153 PRO A O 1
ATOM 1221 N N . ILE A 1 154 ? 7.169 13.858 -12.634 1.00 94.12 154 ILE A N 1
ATOM 1222 C CA . ILE A 1 154 ? 6.580 14.675 -11.571 1.00 94.12 154 ILE A CA 1
ATOM 1223 C C . ILE A 1 154 ? 7.573 14.782 -10.407 1.00 94.12 154 ILE A C 1
ATOM 1225 O O . ILE A 1 154 ? 8.134 13.776 -9.969 1.00 94.12 154 ILE A O 1
ATOM 1229 N N . ASP A 1 155 ? 7.789 15.985 -9.883 1.00 92.38 155 ASP A N 1
ATOM 1230 C CA . ASP A 1 155 ? 8.609 16.156 -8.685 1.00 92.38 155 ASP A CA 1
ATOM 1231 C C . ASP A 1 155 ? 7.790 15.858 -7.420 1.00 92.38 155 ASP A C 1
ATOM 1233 O O . ASP A 1 155 ? 6.970 16.662 -6.980 1.00 92.38 155 ASP A O 1
ATOM 1237 N N . LEU A 1 156 ? 8.029 14.686 -6.831 1.00 94.56 156 LEU A N 1
ATOM 1238 C CA . LEU A 1 156 ? 7.401 14.231 -5.585 1.00 94.56 156 LEU A CA 1
ATOM 1239 C C . LEU A 1 156 ? 8.296 14.458 -4.349 1.00 94.56 156 LEU A C 1
ATOM 1241 O O . LEU A 1 156 ? 7.948 14.049 -3.232 1.00 94.56 156 LEU A O 1
ATOM 1245 N N . SER A 1 157 ? 9.468 15.082 -4.515 1.00 91.19 157 SER A N 1
ATOM 1246 C CA . SER A 1 157 ? 10.482 15.180 -3.455 1.00 91.19 157 SER A CA 1
ATOM 1247 C C . SER A 1 157 ? 10.026 16.031 -2.266 1.00 91.19 157 SER A C 1
ATOM 1249 O O . SER A 1 157 ? 10.258 15.651 -1.117 1.00 91.19 157 SER A O 1
ATOM 1251 N N . SER A 1 158 ? 9.318 17.129 -2.537 1.00 91.06 158 SER A N 1
ATOM 1252 C CA . SER A 1 158 ? 8.759 18.050 -1.536 1.00 91.06 158 SER A CA 1
ATOM 1253 C C . SER A 1 158 ? 7.404 17.602 -0.979 1.00 91.06 158 SER A C 1
ATOM 1255 O O . SER A 1 158 ? 6.927 18.137 0.024 1.00 91.06 158 SER A O 1
ATOM 1257 N N . MET A 1 159 ? 6.783 16.600 -1.602 1.00 93.81 159 MET A N 1
ATOM 1258 C CA . MET A 1 159 ? 5.473 16.110 -1.209 1.00 93.81 159 MET A CA 1
ATOM 1259 C C . MET A 1 159 ? 5.559 15.265 0.065 1.00 93.81 159 MET A C 1
ATOM 1261 O O . MET A 1 159 ? 6.409 14.378 0.189 1.00 93.81 159 MET A O 1
ATOM 1265 N N . THR A 1 160 ? 4.643 15.513 1.000 1.00 92.62 160 THR A N 1
ATOM 1266 C CA . THR A 1 160 ? 4.499 1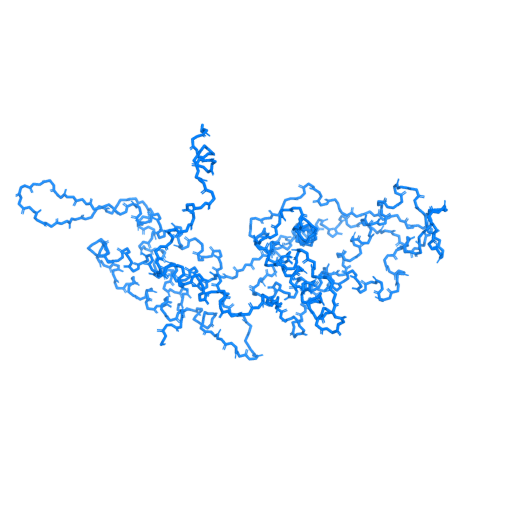4.732 2.235 1.00 92.62 160 THR A CA 1
ATOM 1267 C C . THR A 1 160 ? 3.226 13.898 2.164 1.00 92.62 160 THR A C 1
ATOM 1269 O O . THR A 1 160 ? 2.189 14.387 1.719 1.00 92.62 160 THR A O 1
ATOM 1272 N N . LEU A 1 161 ? 3.316 12.636 2.588 1.00 91.31 161 LEU A N 1
ATOM 1273 C CA . LEU A 1 161 ? 2.154 11.757 2.664 1.00 91.31 161 LEU A CA 1
ATOM 1274 C C . LEU A 1 161 ? 1.196 12.207 3.763 1.00 91.31 161 LEU A C 1
ATOM 1276 O O . LEU A 1 161 ? 1.626 12.644 4.833 1.00 91.31 161 LEU A O 1
ATOM 1280 N N . GLU A 1 162 ? -0.096 12.036 3.522 1.00 86.56 162 GLU A N 1
ATOM 1281 C CA . GLU A 1 162 ? -1.096 12.183 4.573 1.00 86.56 162 GLU A CA 1
ATOM 1282 C C . GLU A 1 162 ? -0.882 11.163 5.697 1.00 86.56 162 GLU A C 1
ATOM 1284 O O . GLU A 1 162 ? -0.396 10.049 5.475 1.00 86.56 162 GLU A O 1
ATOM 1289 N N . LYS A 1 163 ? -1.261 11.548 6.924 1.00 78.44 163 LYS A N 1
ATOM 1290 C CA . LYS A 1 163 ? -0.996 10.782 8.155 1.00 78.44 163 LYS A CA 1
ATOM 1291 C C . LYS A 1 163 ? -1.407 9.310 8.027 1.00 78.44 163 LYS A C 1
ATOM 1293 O O . LYS A 1 163 ? -0.651 8.426 8.427 1.00 78.44 163 LYS A O 1
ATOM 1298 N N . ASP A 1 164 ? -2.569 9.054 7.438 1.00 74.62 164 ASP A N 1
ATOM 1299 C CA . ASP A 1 164 ? -3.141 7.710 7.355 1.00 74.62 164 ASP A CA 1
ATOM 1300 C C . ASP A 1 164 ? -2.416 6.846 6.303 1.00 74.62 164 ASP A C 1
ATOM 1302 O O . ASP A 1 164 ? -2.224 5.640 6.502 1.00 74.62 164 ASP A O 1
ATOM 1306 N N . MET A 1 165 ? -1.874 7.481 5.257 1.00 89.56 165 MET A N 1
ATOM 1307 C CA . MET A 1 165 ? -1.101 6.836 4.189 1.00 89.56 165 MET A CA 1
ATOM 1308 C C . MET A 1 165 ? 0.320 6.459 4.627 1.00 89.56 165 MET A C 1
ATOM 1310 O O . MET A 1 165 ? 0.891 5.512 4.090 1.00 89.56 165 MET A O 1
ATOM 1314 N N . VAL A 1 166 ? 0.891 7.121 5.642 1.00 87.44 166 VAL A N 1
ATOM 1315 C CA . VAL A 1 166 ? 2.215 6.757 6.191 1.00 87.44 166 VAL A CA 1
ATOM 1316 C C . VAL A 1 166 ? 2.225 5.309 6.694 1.00 87.44 166 VAL A C 1
ATOM 1318 O O . VAL A 1 166 ? 3.169 4.562 6.434 1.00 87.44 166 VAL A O 1
ATOM 1321 N N . SER A 1 167 ? 1.148 4.881 7.361 1.00 84.00 167 SER A N 1
ATOM 1322 C CA . SER A 1 167 ? 1.017 3.504 7.854 1.00 84.00 167 SER A CA 1
ATOM 1323 C C . SER A 1 167 ? 0.932 2.477 6.717 1.00 84.00 167 SER A C 1
ATOM 1325 O O . SER A 1 167 ? 1.525 1.400 6.801 1.00 84.00 167 SER A O 1
ATOM 1327 N N . ALA A 1 168 ? 0.235 2.827 5.629 1.00 90.06 168 ALA A N 1
ATOM 1328 C CA . ALA A 1 168 ? 0.167 2.015 4.420 1.00 90.06 168 ALA A CA 1
ATOM 1329 C C . ALA A 1 168 ? 1.558 1.876 3.779 1.00 90.06 168 ALA A C 1
ATOM 1331 O O . ALA A 1 168 ? 1.932 0.781 3.357 1.00 90.06 168 ALA A O 1
ATOM 1332 N N . GLY A 1 169 ? 2.342 2.959 3.780 1.00 93.56 169 GLY A N 1
ATOM 1333 C CA . GLY A 1 169 ? 3.705 2.993 3.252 1.00 93.56 169 GLY A CA 1
ATOM 1334 C C . GLY A 1 169 ? 4.647 2.033 3.974 1.00 93.56 169 GLY A C 1
ATOM 1335 O O . GLY A 1 169 ? 5.322 1.236 3.322 1.00 93.56 169 GLY A O 1
ATOM 1336 N N . GLU A 1 170 ? 4.643 2.031 5.310 1.00 89.06 170 GLU A N 1
ATOM 1337 C CA . GLU A 1 170 ? 5.446 1.073 6.087 1.00 89.06 170 GLU A CA 1
ATOM 1338 C C . GLU A 1 170 ? 5.049 -0.376 5.788 1.00 89.06 170 GLU A C 1
ATOM 1340 O O . GLU A 1 170 ? 5.916 -1.226 5.593 1.00 89.06 170 GLU A O 1
ATOM 1345 N N . LYS A 1 171 ? 3.748 -0.654 5.667 1.00 89.56 171 LYS A N 1
ATOM 1346 C CA . LYS A 1 171 ? 3.253 -2.007 5.395 1.00 89.56 171 LYS A CA 1
ATOM 1347 C C . LYS A 1 171 ? 3.602 -2.501 3.986 1.00 89.56 171 LYS A C 1
ATOM 1349 O O . LYS A 1 171 ? 3.949 -3.667 3.797 1.00 89.56 171 LYS A O 1
ATOM 1354 N N . MET A 1 172 ? 3.550 -1.620 2.985 1.00 94.75 172 MET A N 1
ATOM 1355 C CA . MET A 1 172 ? 4.019 -1.916 1.623 1.00 94.75 172 MET A CA 1
ATOM 1356 C C . MET A 1 172 ? 5.528 -2.188 1.588 1.00 94.75 172 MET A C 1
ATOM 1358 O O . MET A 1 172 ? 5.981 -3.087 0.871 1.00 94.75 172 MET A O 1
ATOM 1362 N N . ALA A 1 173 ? 6.307 -1.422 2.356 1.00 95.75 173 ALA A N 1
ATOM 1363 C CA . ALA A 1 173 ? 7.751 -1.592 2.449 1.00 95.75 173 ALA A CA 1
ATOM 1364 C C . ALA A 1 173 ? 8.115 -2.934 3.108 1.00 95.75 173 ALA A C 1
ATOM 1366 O O . ALA A 1 173 ? 8.886 -3.706 2.534 1.00 95.75 173 ALA A O 1
ATOM 1367 N N . GLU A 1 174 ? 7.478 -3.258 4.236 1.00 93.94 174 GLU A N 1
ATOM 1368 C CA . GLU A 1 174 ? 7.596 -4.559 4.901 1.00 93.94 174 GLU A CA 1
ATOM 1369 C C . GLU A 1 174 ? 7.254 -5.710 3.948 1.00 93.94 174 GLU A C 1
ATOM 1371 O O . GLU A 1 174 ? 7.996 -6.684 3.834 1.00 93.94 174 GLU A O 1
ATOM 1376 N N . HIS A 1 175 ? 6.157 -5.603 3.205 1.00 93.81 175 HIS A N 1
ATOM 1377 C CA . HIS A 1 175 ? 5.763 -6.659 2.281 1.00 93.81 175 HIS A CA 1
ATOM 1378 C C . HIS A 1 175 ? 6.732 -6.843 1.115 1.00 93.81 175 HIS A C 1
ATOM 1380 O O . HIS A 1 175 ? 7.018 -7.980 0.736 1.00 93.81 175 HIS A O 1
ATOM 1386 N N . SER A 1 176 ? 7.298 -5.752 0.597 1.00 95.75 176 SER A N 1
ATOM 1387 C CA . SER A 1 176 ? 8.361 -5.818 -0.411 1.00 95.75 176 SER A CA 1
ATOM 1388 C C . SER A 1 176 ? 9.580 -6.586 0.111 1.00 95.75 176 SER A C 1
ATOM 1390 O O . SER A 1 176 ? 10.123 -7.437 -0.605 1.00 95.75 176 SER A O 1
ATOM 1392 N N . HIS A 1 177 ? 9.960 -6.348 1.371 1.00 95.88 177 HIS A N 1
ATOM 1393 C CA . HIS A 1 177 ? 11.008 -7.107 2.055 1.00 95.88 177 HIS A CA 1
ATOM 1394 C C . HIS A 1 177 ? 10.636 -8.580 2.211 1.00 95.88 177 HIS A C 1
ATOM 1396 O O . HIS A 1 177 ? 11.432 -9.450 1.874 1.00 95.88 177 HIS A O 1
ATOM 1402 N N . LEU A 1 178 ? 9.408 -8.889 2.631 1.00 93.94 178 LEU A N 1
ATOM 1403 C CA . LEU A 1 178 ? 8.941 -10.268 2.802 1.00 93.94 178 LEU A CA 1
ATOM 1404 C C . LEU A 1 178 ? 8.923 -11.054 1.484 1.00 93.94 178 LEU A C 1
ATOM 1406 O O . LEU A 1 178 ? 9.276 -12.233 1.477 1.00 93.94 178 LEU A O 1
ATOM 1410 N N . ILE A 1 179 ? 8.568 -10.424 0.358 1.00 94.56 179 ILE A N 1
ATOM 1411 C CA . ILE A 1 179 ? 8.650 -11.052 -0.973 1.00 94.56 179 ILE A CA 1
ATOM 1412 C C . ILE A 1 179 ? 10.102 -11.385 -1.318 1.00 94.56 179 ILE A C 1
ATOM 1414 O O . ILE A 1 179 ? 10.397 -12.491 -1.782 1.00 94.56 179 ILE A O 1
ATOM 1418 N N . TRP A 1 180 ? 11.017 -10.437 -1.097 1.00 95.06 180 TRP A N 1
ATOM 1419 C CA . TRP A 1 180 ? 12.444 -10.666 -1.307 1.00 95.06 180 TRP A CA 1
ATOM 1420 C C . TRP A 1 180 ? 12.966 -11.785 -0.398 1.00 95.06 180 TRP A C 1
ATOM 1422 O O . TRP A 1 180 ? 13.578 -12.730 -0.897 1.00 95.06 180 TRP A O 1
ATOM 1432 N N . ALA A 1 181 ? 12.657 -11.727 0.897 1.00 94.44 181 ALA A N 1
ATOM 1433 C CA . ALA A 1 181 ? 13.063 -12.704 1.896 1.00 94.44 181 ALA A CA 1
ATOM 1434 C C . ALA A 1 181 ? 12.551 -14.102 1.539 1.00 94.44 181 ALA A C 1
ATOM 1436 O O . ALA A 1 181 ? 13.322 -15.053 1.552 1.00 94.44 181 ALA A O 1
ATOM 1437 N N . LYS A 1 182 ? 11.283 -14.233 1.127 1.00 93.00 182 LYS A N 1
ATOM 1438 C CA . LYS A 1 182 ? 10.696 -15.505 0.679 1.00 93.00 182 LYS A CA 1
ATOM 1439 C C . LYS A 1 182 ? 11.403 -16.068 -0.548 1.00 93.00 182 LYS A C 1
ATOM 1441 O O . LYS A 1 182 ? 11.651 -17.269 -0.613 1.00 93.00 182 LYS A O 1
ATOM 1446 N N . LYS A 1 183 ? 11.764 -15.215 -1.510 1.00 92.38 183 LYS A N 1
ATOM 1447 C CA . LYS A 1 183 ? 12.536 -15.642 -2.683 1.00 92.38 183 LYS A CA 1
ATOM 1448 C C . LYS A 1 183 ? 13.921 -16.155 -2.282 1.00 92.38 183 LYS A C 1
ATOM 1450 O O . LYS A 1 183 ? 14.299 -17.240 -2.708 1.00 92.38 183 LYS A O 1
ATOM 1455 N N . VAL A 1 184 ? 14.638 -15.407 -1.442 1.00 92.19 184 VAL A N 1
ATOM 1456 C CA . VAL A 1 184 ? 15.967 -15.791 -0.936 1.00 92.19 184 VAL A CA 1
ATOM 1457 C C . VAL A 1 184 ? 15.897 -17.080 -0.120 1.00 92.19 184 VAL A C 1
ATOM 1459 O O . VAL A 1 184 ? 16.704 -17.975 -0.337 1.00 92.19 184 VAL A O 1
ATOM 1462 N N . TRP A 1 185 ? 14.911 -17.202 0.766 1.00 89.81 185 TRP A N 1
ATOM 1463 C CA . TRP A 1 185 ? 14.663 -18.399 1.568 1.00 89.81 185 TRP A CA 1
ATOM 1464 C C . TRP A 1 185 ? 14.476 -19.642 0.690 1.00 89.81 185 TRP A C 1
ATOM 1466 O O . TRP A 1 185 ? 15.116 -20.668 0.907 1.00 89.81 185 TRP A O 1
ATOM 1476 N N . ASN A 1 186 ? 13.650 -19.536 -0.355 1.00 90.00 186 ASN A N 1
ATOM 1477 C CA . ASN A 1 186 ? 13.430 -20.629 -1.300 1.00 90.00 186 ASN A CA 1
ATOM 1478 C C . ASN A 1 186 ? 14.695 -20.966 -2.105 1.00 90.00 186 ASN A C 1
ATOM 1480 O O . ASN A 1 186 ? 15.005 -22.142 -2.282 1.00 90.00 186 ASN A O 1
ATOM 1484 N N . ASP A 1 187 ? 15.439 -19.955 -2.565 1.00 89.44 187 ASP A N 1
ATOM 1485 C CA . ASP A 1 187 ? 16.706 -20.158 -3.275 1.00 89.44 187 ASP A CA 1
ATOM 1486 C C . ASP A 1 187 ? 17.741 -20.879 -2.389 1.00 89.44 187 ASP A C 1
ATOM 1488 O O . ASP A 1 187 ? 18.387 -21.816 -2.861 1.00 89.44 187 ASP A O 1
ATOM 1492 N N . LEU A 1 188 ? 17.858 -20.504 -1.108 1.00 88.50 188 LEU A N 1
ATOM 1493 C CA . LEU A 1 188 ? 18.743 -21.159 -0.136 1.00 88.50 188 LEU A CA 1
ATOM 1494 C C . LEU A 1 188 ? 18.338 -22.614 0.123 1.00 88.50 188 LEU A C 1
ATOM 1496 O O . LEU A 1 188 ? 19.204 -23.483 0.158 1.00 88.50 188 LEU A O 1
ATOM 1500 N N . ASN A 1 189 ? 17.040 -22.905 0.235 1.00 85.38 189 ASN A N 1
ATOM 1501 C CA . ASN A 1 189 ? 16.562 -24.279 0.420 1.00 85.38 189 ASN A CA 1
ATOM 1502 C C . ASN A 1 189 ? 16.817 -25.170 -0.804 1.00 85.38 189 ASN A C 1
ATOM 1504 O O . ASN A 1 189 ? 17.017 -26.371 -0.652 1.00 85.38 189 ASN A O 1
ATOM 1508 N N . MET A 1 190 ? 16.810 -24.604 -2.015 1.00 86.62 190 MET A N 1
ATOM 1509 C CA . MET A 1 190 ? 17.045 -25.365 -3.247 1.00 86.62 190 MET A CA 1
ATOM 1510 C C . MET A 1 190 ? 18.527 -25.539 -3.583 1.00 86.62 190 MET A C 1
ATOM 1512 O O . MET A 1 190 ? 18.913 -26.574 -4.120 1.00 86.62 190 MET A O 1
ATOM 1516 N N . LYS A 1 191 ? 19.344 -24.507 -3.351 1.00 90.38 191 LYS A N 1
ATOM 1517 C CA . LYS A 1 191 ? 20.726 -24.430 -3.859 1.00 90.38 191 LYS A CA 1
ATOM 1518 C C . LYS A 1 191 ? 21.780 -24.435 -2.751 1.00 90.38 191 LYS A C 1
ATOM 1520 O O . LYS A 1 191 ? 22.963 -24.564 -3.055 1.00 90.38 191 LYS A O 1
ATOM 1525 N N . GLY A 1 192 ? 21.375 -24.282 -1.490 1.00 81.44 192 GLY A N 1
ATOM 1526 C CA . GLY A 1 192 ? 22.280 -23.944 -0.395 1.00 81.44 192 GLY A CA 1
ATOM 1527 C C . GLY A 1 192 ? 22.886 -22.545 -0.563 1.00 81.44 192 GLY A C 1
ATOM 1528 O O . GLY A 1 192 ? 22.582 -21.816 -1.509 1.00 81.44 192 GLY A O 1
ATOM 1529 N N . GLY A 1 193 ? 23.759 -22.154 0.363 1.00 84.25 193 GLY A N 1
ATOM 1530 C CA . GLY A 1 193 ? 24.530 -20.914 0.259 1.00 84.25 193 GLY A CA 1
ATOM 1531 C C . GLY A 1 193 ? 24.579 -20.107 1.549 1.00 84.25 193 GLY A C 1
ATOM 1532 O O . GLY A 1 193 ? 24.107 -20.533 2.601 1.00 84.25 193 GLY A O 1
ATOM 1533 N N . PHE A 1 194 ? 25.186 -18.926 1.453 1.00 84.81 194 PHE A N 1
ATOM 1534 C CA . PHE A 1 194 ? 25.307 -18.003 2.574 1.00 84.81 194 PHE A CA 1
ATOM 1535 C C . PHE A 1 194 ? 23.978 -17.292 2.841 1.00 84.81 194 PHE A C 1
ATOM 1537 O O . PHE A 1 194 ? 23.395 -16.699 1.932 1.00 84.81 194 PHE A O 1
ATOM 1544 N N . MET A 1 195 ? 23.528 -17.316 4.095 1.00 84.69 195 MET A N 1
ATOM 1545 C CA . MET A 1 195 ? 22.322 -16.619 4.530 1.00 84.69 195 MET A CA 1
ATOM 1546 C C . MET A 1 195 ? 22.593 -15.110 4.646 1.00 84.69 195 MET A C 1
ATOM 1548 O O . MET A 1 195 ? 23.427 -14.712 5.459 1.00 84.69 195 MET A O 1
ATOM 1552 N N . PRO A 1 196 ? 21.912 -14.245 3.869 1.00 88.81 196 PRO A N 1
ATOM 1553 C CA . PRO A 1 196 ? 22.093 -12.803 3.999 1.00 88.81 196 PRO A CA 1
ATOM 1554 C C . PRO A 1 196 ? 21.700 -12.315 5.396 1.00 88.81 196 PRO A C 1
ATOM 1556 O O . PRO A 1 196 ? 20.665 -12.718 5.917 1.00 88.81 196 PRO A O 1
ATOM 1559 N N . THR A 1 197 ? 22.466 -11.382 5.966 1.00 89.31 197 THR A N 1
ATOM 1560 C CA . THR A 1 197 ? 22.194 -10.810 7.302 1.00 89.31 197 THR A CA 1
ATOM 1561 C C . THR A 1 197 ? 20.843 -10.101 7.387 1.00 89.31 197 THR A C 1
ATOM 1563 O O . THR A 1 197 ? 20.231 -10.071 8.446 1.00 89.31 197 THR A O 1
ATOM 1566 N N . ALA A 1 198 ? 20.354 -9.576 6.261 1.00 91.31 198 ALA A N 1
ATOM 1567 C CA . ALA A 1 198 ? 19.043 -8.945 6.164 1.00 91.31 198 ALA A CA 1
ATOM 1568 C C . ALA A 1 198 ? 17.875 -9.953 6.120 1.00 91.31 198 ALA A C 1
ATOM 1570 O O . ALA A 1 198 ? 16.723 -9.533 6.057 1.00 91.31 198 ALA A O 1
ATOM 1571 N N . LEU A 1 199 ? 18.118 -11.273 6.132 1.00 91.25 199 LEU A N 1
ATOM 1572 C CA . LEU A 1 199 ? 17.064 -12.297 6.159 1.00 91.25 199 LEU A CA 1
ATOM 1573 C C . LEU A 1 199 ? 16.477 -12.453 7.572 1.00 91.25 199 LEU A C 1
ATOM 1575 O O . LEU A 1 199 ? 16.564 -13.504 8.200 1.00 91.25 199 LEU A O 1
ATOM 1579 N N . VAL A 1 200 ? 15.887 -11.371 8.065 1.00 91.31 200 VAL A N 1
ATOM 1580 C CA . VAL A 1 200 ? 15.293 -11.242 9.397 1.00 91.31 200 VAL A CA 1
ATOM 1581 C C . VAL A 1 200 ? 13.935 -10.530 9.297 1.00 91.31 200 VAL A C 1
ATOM 1583 O O . VAL A 1 200 ? 13.665 -9.870 8.281 1.00 91.31 200 VAL A O 1
ATOM 1586 N N . PRO A 1 201 ? 13.070 -10.636 10.326 1.00 90.44 201 PRO A N 1
ATOM 1587 C CA . PRO A 1 201 ? 11.857 -9.828 10.433 1.00 90.44 201 PRO A CA 1
ATOM 1588 C C . PRO A 1 201 ? 12.102 -8.337 10.171 1.00 90.44 201 PRO A C 1
ATOM 1590 O O . PRO A 1 201 ? 13.128 -7.789 10.576 1.00 90.44 201 PRO A O 1
ATOM 1593 N N . TRP A 1 202 ? 11.127 -7.670 9.543 1.00 89.88 202 TRP A N 1
ATOM 1594 C CA . TRP A 1 202 ? 11.206 -6.249 9.180 1.00 89.88 202 TRP A CA 1
ATOM 1595 C C . TRP A 1 202 ? 11.581 -5.349 10.360 1.00 89.88 202 TRP A C 1
ATOM 1597 O O . TRP A 1 202 ? 12.416 -4.459 10.215 1.00 89.88 202 TRP A O 1
ATOM 1607 N N . ASP A 1 203 ? 11.033 -5.626 11.545 1.00 86.94 203 ASP A N 1
ATOM 1608 C CA . ASP A 1 203 ? 11.274 -4.838 12.755 1.00 86.94 203 ASP A CA 1
ATOM 1609 C C . ASP A 1 203 ? 12.703 -4.933 13.299 1.00 86.94 203 ASP A C 1
ATOM 1611 O O . ASP A 1 203 ? 13.113 -4.050 14.054 1.00 86.94 203 ASP A O 1
ATOM 1615 N N . LEU A 1 204 ? 13.480 -5.934 12.877 1.00 90.50 204 LEU A N 1
ATOM 1616 C CA . LEU A 1 204 ? 14.887 -6.094 13.255 1.00 90.50 204 LEU A CA 1
ATOM 1617 C C . LEU A 1 204 ? 15.858 -5.428 12.273 1.00 90.50 204 LEU A C 1
ATOM 1619 O O . LEU A 1 204 ? 17.041 -5.304 12.581 1.00 90.50 204 LEU A O 1
ATOM 1623 N N . LEU A 1 205 ? 15.383 -4.977 11.107 1.00 90.38 205 LEU A N 1
ATOM 1624 C CA . LEU A 1 205 ? 16.224 -4.278 10.138 1.00 90.38 205 LEU A CA 1
ATOM 1625 C C . LEU A 1 205 ? 16.609 -2.886 10.636 1.00 90.38 205 LEU A C 1
ATOM 1627 O O . LEU A 1 205 ? 15.805 -2.177 11.243 1.00 90.38 205 LEU A O 1
ATOM 1631 N N . THR A 1 206 ? 17.797 -2.429 10.274 1.00 94.06 206 THR A N 1
ATOM 1632 C CA . THR A 1 206 ? 18.205 -1.035 10.464 1.00 94.06 206 THR A CA 1
ATOM 1633 C C . THR A 1 206 ? 17.440 -0.096 9.525 1.00 94.06 206 THR A C 1
ATOM 1635 O O . THR A 1 206 ? 16.957 -0.492 8.460 1.00 94.06 206 THR A O 1
ATOM 1638 N N . ASP A 1 207 ? 17.374 1.195 9.860 1.00 91.12 207 ASP A N 1
ATOM 1639 C CA . ASP A 1 207 ? 16.761 2.198 8.975 1.00 91.12 207 ASP A CA 1
ATOM 1640 C C . ASP A 1 207 ? 17.434 2.270 7.597 1.00 91.12 207 ASP A C 1
ATOM 1642 O O . ASP A 1 207 ? 16.778 2.550 6.590 1.00 91.12 207 ASP A O 1
ATOM 1646 N N . PHE A 1 208 ? 18.739 1.989 7.535 1.00 95.06 208 PHE A N 1
ATOM 1647 C CA . PHE A 1 208 ? 19.480 1.939 6.281 1.00 95.06 208 PHE A CA 1
ATOM 1648 C C . PHE A 1 208 ? 18.976 0.813 5.369 1.00 95.06 208 PHE A C 1
ATOM 1650 O O . PHE A 1 208 ? 18.737 1.049 4.183 1.00 95.06 208 PHE A O 1
ATOM 1657 N N . GLU A 1 209 ? 18.753 -0.380 5.922 1.00 94.31 209 GLU A N 1
ATOM 1658 C CA . GLU A 1 209 ? 18.242 -1.539 5.183 1.00 94.31 209 GLU A CA 1
ATOM 1659 C C . GLU A 1 209 ? 16.802 -1.311 4.699 1.00 94.31 209 GLU A C 1
ATOM 1661 O O . GLU A 1 209 ? 16.484 -1.607 3.546 1.00 94.31 209 GLU A O 1
ATOM 1666 N N . ARG A 1 210 ? 15.954 -0.676 5.521 1.00 95.00 210 ARG A N 1
ATOM 1667 C CA . ARG A 1 210 ? 14.550 -0.368 5.174 1.00 95.00 210 ARG A CA 1
ATOM 1668 C C . ARG A 1 210 ? 14.402 0.743 4.132 1.00 95.00 210 ARG A C 1
ATOM 1670 O O . ARG A 1 210 ? 13.366 0.844 3.470 1.00 95.00 210 ARG A O 1
ATOM 1677 N N . ARG A 1 211 ? 15.415 1.605 3.969 1.00 95.25 211 ARG A N 1
ATOM 1678 C CA . ARG A 1 211 ? 15.326 2.860 3.195 1.00 95.25 211 ARG A CA 1
ATOM 1679 C C . ARG A 1 211 ? 14.851 2.659 1.760 1.00 95.25 211 ARG A C 1
ATOM 1681 O O . ARG A 1 211 ? 14.081 3.468 1.248 1.00 95.25 211 ARG A O 1
ATOM 1688 N N . LYS A 1 212 ? 15.324 1.606 1.096 1.00 93.25 212 LYS A N 1
ATOM 1689 C CA . LYS A 1 212 ? 15.024 1.340 -0.316 1.00 93.25 212 LYS A CA 1
ATOM 1690 C C . LYS A 1 212 ? 13.563 0.947 -0.531 1.00 93.25 212 LYS A C 1
ATOM 1692 O O . LYS A 1 212 ? 12.953 1.413 -1.493 1.00 93.25 212 LYS A O 1
ATOM 1697 N N . ASP A 1 213 ? 13.016 0.116 0.347 1.00 94.75 213 ASP A N 1
ATOM 1698 C CA . ASP A 1 213 ? 11.629 -0.335 0.240 1.00 94.75 213 ASP A CA 1
ATOM 1699 C C . ASP A 1 213 ? 10.659 0.738 0.738 1.00 94.75 213 ASP A C 1
ATOM 1701 O O . ASP A 1 213 ? 9.674 1.012 0.054 1.00 94.75 213 ASP A O 1
ATOM 1705 N N . ARG A 1 214 ? 11.014 1.471 1.805 1.00 95.75 214 ARG A N 1
ATOM 1706 C CA . ARG A 1 214 ? 10.285 2.679 2.236 1.00 95.75 214 ARG A CA 1
ATOM 1707 C C . ARG A 1 214 ? 10.209 3.730 1.141 1.00 95.75 214 ARG A C 1
ATOM 1709 O O . ARG A 1 214 ? 9.138 4.262 0.879 1.00 95.75 214 ARG A O 1
ATOM 1716 N N . PHE A 1 215 ? 11.332 4.019 0.479 1.00 95.31 215 PHE A N 1
ATOM 1717 C CA . PHE A 1 215 ? 11.357 4.977 -0.625 1.00 95.31 215 PHE A CA 1
ATOM 1718 C C . PHE A 1 215 ? 10.357 4.578 -1.711 1.00 95.31 215 PHE A C 1
ATOM 1720 O O . PHE A 1 215 ? 9.521 5.383 -2.089 1.00 95.31 215 PHE A O 1
ATOM 1727 N N . ARG A 1 216 ? 10.380 3.323 -2.168 1.00 94.31 216 ARG A N 1
ATOM 1728 C CA . ARG A 1 216 ? 9.474 2.863 -3.233 1.00 94.31 216 ARG A CA 1
ATOM 1729 C C . ARG A 1 216 ? 8.009 2.887 -2.827 1.00 94.31 216 ARG A C 1
ATOM 1731 O O . ARG A 1 216 ? 7.186 3.326 -3.622 1.00 94.31 216 ARG A O 1
ATOM 1738 N N . ALA A 1 217 ? 7.698 2.420 -1.621 1.00 96.38 217 ALA A N 1
ATOM 1739 C CA . ALA A 1 217 ? 6.343 2.466 -1.093 1.00 96.38 217 ALA A CA 1
ATOM 1740 C C . ALA A 1 217 ? 5.829 3.911 -1.039 1.00 96.38 217 ALA A C 1
ATOM 1742 O O . ALA A 1 217 ? 4.742 4.204 -1.533 1.00 96.38 217 ALA A O 1
ATOM 1743 N N . ASN A 1 218 ? 6.657 4.825 -0.528 1.00 95.94 218 ASN A N 1
ATOM 1744 C CA . ASN A 1 218 ? 6.312 6.237 -0.440 1.00 95.94 218 ASN A CA 1
ATOM 1745 C C . ASN A 1 218 ? 6.161 6.891 -1.815 1.00 95.94 218 ASN A C 1
ATOM 1747 O O . ASN A 1 218 ? 5.229 7.663 -1.991 1.00 95.94 218 ASN A O 1
ATOM 1751 N N . GLU A 1 219 ? 7.011 6.579 -2.795 1.00 96.31 219 GLU A N 1
ATOM 1752 C CA . GLU A 1 219 ? 6.869 7.124 -4.153 1.00 96.31 219 GLU A CA 1
ATOM 1753 C C . GLU A 1 219 ? 5.547 6.695 -4.806 1.00 96.31 219 GLU A C 1
ATOM 1755 O O . GLU A 1 219 ? 4.873 7.528 -5.407 1.00 96.31 219 GLU A O 1
ATOM 1760 N N . ILE A 1 220 ? 5.128 5.432 -4.642 1.00 97.38 220 ILE A N 1
ATOM 1761 C CA . ILE A 1 220 ? 3.828 4.950 -5.144 1.00 97.38 220 ILE A CA 1
ATOM 1762 C C . ILE A 1 220 ? 2.677 5.715 -4.478 1.00 97.38 220 ILE A C 1
ATOM 1764 O O . ILE A 1 220 ? 1.776 6.204 -5.157 1.00 97.38 220 ILE A O 1
ATOM 1768 N N . LEU A 1 221 ? 2.704 5.837 -3.149 1.00 97.25 221 LEU A N 1
ATOM 1769 C CA . LEU A 1 221 ? 1.637 6.499 -2.397 1.00 97.25 221 LEU A CA 1
ATOM 1770 C C . LEU A 1 221 ? 1.578 8.007 -2.660 1.00 97.25 221 LEU A C 1
ATOM 1772 O O . LEU A 1 221 ? 0.487 8.553 -2.795 1.00 97.25 221 LEU A O 1
ATOM 1776 N N . LYS A 1 222 ? 2.728 8.676 -2.790 1.00 97.25 222 LYS A N 1
ATOM 1777 C CA . LYS A 1 222 ? 2.793 10.099 -3.145 1.00 97.25 222 LYS A CA 1
ATOM 1778 C C . LYS A 1 222 ? 2.243 10.327 -4.541 1.00 97.25 222 LYS A C 1
ATOM 1780 O O . LYS A 1 222 ? 1.509 11.283 -4.746 1.00 97.25 222 LYS A O 1
ATOM 1785 N N . PHE A 1 223 ? 2.551 9.435 -5.482 1.00 96.88 223 PHE A N 1
ATOM 1786 C CA . PHE A 1 223 ? 1.998 9.503 -6.828 1.00 96.88 223 PHE A CA 1
ATOM 1787 C C . PHE A 1 223 ? 0.471 9.354 -6.816 1.00 96.88 223 PHE A C 1
ATOM 1789 O O . PHE A 1 223 ? -0.226 10.155 -7.429 1.00 96.88 223 PHE A O 1
ATOM 1796 N N . LEU A 1 224 ? -0.070 8.390 -6.066 1.00 96.94 224 LEU A N 1
ATOM 1797 C CA . LEU A 1 224 ? -1.520 8.262 -5.880 1.00 96.94 224 LEU A CA 1
ATOM 1798 C C . LEU A 1 224 ? -2.138 9.538 -5.288 1.00 96.94 224 LEU A C 1
ATOM 1800 O O . LEU A 1 224 ? -3.096 10.067 -5.850 1.00 96.94 224 LEU A O 1
ATOM 1804 N N . GLN A 1 225 ? -1.554 10.067 -4.212 1.00 95.88 225 GLN A N 1
ATOM 1805 C CA . GLN A 1 225 ? -2.026 11.288 -3.556 1.00 95.88 225 GLN A CA 1
ATOM 1806 C C . GLN A 1 225 ? -1.925 12.515 -4.477 1.00 95.88 225 GLN A C 1
ATOM 1808 O O . GLN A 1 225 ? -2.814 13.362 -4.468 1.00 95.88 225 GLN A O 1
ATOM 1813 N N . TYR A 1 226 ? -0.897 12.598 -5.328 1.00 95.94 226 TYR A N 1
ATOM 1814 C CA . TYR A 1 226 ? -0.758 13.663 -6.327 1.00 95.94 226 TYR A CA 1
ATOM 1815 C C . TYR A 1 226 ? -1.909 13.623 -7.336 1.00 95.94 226 TYR A C 1
ATOM 1817 O O . TYR A 1 226 ? -2.380 14.661 -7.784 1.00 95.94 226 TYR A O 1
ATOM 1825 N N . HIS A 1 227 ? -2.404 12.425 -7.642 1.00 96.06 227 HIS A N 1
ATOM 1826 C CA . HIS A 1 227 ? -3.573 12.198 -8.485 1.00 96.06 227 HIS A CA 1
ATOM 1827 C C . HIS A 1 227 ? -4.907 12.203 -7.710 1.00 96.06 227 HIS A C 1
ATOM 1829 O O . HIS A 1 227 ? -5.920 11.761 -8.246 1.00 96.06 227 HIS A O 1
ATOM 1835 N N . GLY A 1 228 ? -4.927 12.709 -6.471 1.00 95.06 228 GLY A N 1
ATOM 1836 C CA . GLY A 1 228 ? -6.143 12.912 -5.676 1.00 95.06 228 GLY A CA 1
ATOM 1837 C C . GLY A 1 228 ? -6.663 11.673 -4.938 1.00 95.06 228 GLY A C 1
ATOM 1838 O O . GLY A 1 228 ? -7.762 11.720 -4.381 1.00 95.06 228 GLY A O 1
ATOM 1839 N N . TYR A 1 229 ? -5.907 10.569 -4.930 1.00 95.44 229 TYR A N 1
ATOM 1840 C CA . TYR A 1 229 ? -6.285 9.364 -4.192 1.00 95.44 229 TYR A CA 1
ATOM 1841 C C . TYR A 1 229 ? -5.901 9.448 -2.718 1.00 95.44 229 TYR A C 1
ATOM 1843 O O . TYR A 1 229 ? -4.745 9.689 -2.374 1.00 95.44 229 TYR A O 1
ATOM 1851 N N . HIS A 1 230 ? -6.854 9.105 -1.862 1.00 91.62 230 HIS A N 1
ATOM 1852 C CA . HIS A 1 230 ? -6.645 8.827 -0.453 1.00 91.62 230 HIS A CA 1
ATOM 1853 C C . HIS A 1 230 ? -6.641 7.314 -0.208 1.00 91.62 230 HIS A C 1
ATOM 1855 O O . HIS A 1 230 ? -7.454 6.573 -0.771 1.00 91.62 230 HIS A O 1
ATOM 1861 N N . VAL A 1 231 ? -5.712 6.845 0.629 1.00 90.56 231 VAL A N 1
ATOM 1862 C CA . VAL A 1 231 ? -5.576 5.427 0.984 1.00 90.56 231 VAL A CA 1
ATOM 1863 C C . VAL A 1 231 ? -5.793 5.263 2.478 1.00 90.56 231 VAL A C 1
ATOM 1865 O O . VAL A 1 231 ? -4.926 5.601 3.282 1.00 90.56 231 VAL A O 1
ATOM 1868 N N . GLU A 1 232 ? -6.938 4.698 2.843 1.00 83.19 232 GLU A N 1
ATOM 1869 C CA . GLU A 1 232 ? -7.331 4.513 4.238 1.00 83.19 232 GLU A CA 1
ATOM 1870 C C . GLU A 1 232 ? -7.766 3.086 4.530 1.00 83.19 232 GLU A C 1
ATOM 1872 O O . GLU A 1 232 ? -7.976 2.262 3.639 1.00 83.19 232 GLU A O 1
ATOM 1877 N N . ARG A 1 233 ? -7.930 2.789 5.815 1.00 78.19 233 ARG A N 1
ATOM 1878 C CA . ARG A 1 233 ? -8.366 1.483 6.279 1.00 78.19 233 ARG A CA 1
ATOM 1879 C C . ARG A 1 233 ? -9.644 1.591 7.081 1.00 78.19 233 ARG A C 1
ATOM 1881 O O . ARG A 1 233 ? -9.728 2.382 8.015 1.00 78.19 233 ARG A O 1
ATOM 1888 N N . PHE A 1 234 ? -10.607 0.738 6.738 1.00 74.56 234 PHE A N 1
ATOM 1889 C CA . PHE A 1 234 ? -11.999 0.884 7.153 1.00 74.56 234 PHE A CA 1
ATOM 1890 C C . PHE A 1 234 ? -12.208 1.061 8.666 1.00 74.56 234 PHE A C 1
ATOM 1892 O O . PHE A 1 234 ? -12.896 1.994 9.074 1.00 74.56 234 PHE A O 1
ATOM 1899 N N . ALA A 1 235 ? -11.647 0.183 9.508 1.00 79.06 235 ALA A N 1
ATOM 1900 C CA . ALA A 1 235 ? -11.889 0.252 10.952 1.00 79.06 235 ALA A CA 1
ATOM 1901 C C . ALA A 1 235 ? -10.800 1.008 11.717 1.00 79.06 235 ALA A C 1
ATOM 1903 O O . ALA A 1 235 ? -11.084 1.576 12.769 1.00 79.06 235 ALA A O 1
ATOM 1904 N N . TYR A 1 236 ? -9.567 1.029 11.209 1.00 81.50 236 TYR A N 1
ATOM 1905 C CA . TYR A 1 236 ? -8.394 1.505 11.947 1.00 81.50 236 TYR A CA 1
ATOM 1906 C C . TYR A 1 236 ? -8.570 2.918 12.526 1.00 81.50 236 TYR A C 1
ATOM 1908 O O . TYR A 1 236 ? -8.440 3.106 13.736 1.00 81.50 236 TYR A O 1
ATOM 1916 N N . ASN A 1 237 ? -8.947 3.889 11.691 1.00 80.19 237 ASN A N 1
ATOM 1917 C CA . ASN A 1 237 ? -9.093 5.290 12.099 1.00 80.19 237 ASN A CA 1
ATOM 1918 C C . ASN A 1 237 ? -10.187 5.481 13.155 1.00 80.19 237 ASN A C 1
ATOM 1920 O O . ASN A 1 237 ? -10.026 6.237 14.118 1.00 80.19 237 ASN A O 1
ATOM 1924 N N . LEU A 1 238 ? -11.308 4.770 13.000 1.00 87.38 238 LEU A N 1
ATOM 1925 C CA . LEU A 1 238 ? -12.377 4.803 13.988 1.00 87.38 238 LEU A CA 1
ATOM 1926 C C . LEU A 1 238 ? -11.920 4.161 15.300 1.00 87.38 238 LEU A C 1
ATOM 1928 O O . LEU A 1 238 ? -12.121 4.752 16.357 1.00 87.38 238 LEU A O 1
ATOM 1932 N N . LEU A 1 239 ? -11.283 2.989 15.247 1.00 90.25 239 LEU A N 1
ATOM 1933 C CA . LEU A 1 239 ? -10.780 2.289 16.430 1.00 90.25 239 LEU A CA 1
ATOM 1934 C C . LEU A 1 239 ? -9.756 3.141 17.194 1.00 90.25 239 LEU A C 1
ATOM 1936 O O . LEU A 1 239 ? -9.834 3.211 18.419 1.00 90.25 239 LEU A O 1
ATOM 1940 N N . GLU A 1 240 ? -8.854 3.840 16.496 1.00 86.75 240 GLU A N 1
ATOM 1941 C CA . GLU A 1 240 ? -7.887 4.765 17.107 1.00 86.75 240 GLU A CA 1
ATOM 1942 C C . GLU A 1 240 ? -8.613 5.881 17.875 1.00 86.75 240 GLU A C 1
ATOM 1944 O O . GLU A 1 240 ? -8.355 6.094 19.064 1.00 86.75 240 GLU A O 1
ATOM 1949 N N . LYS A 1 241 ? -9.598 6.531 17.240 1.00 90.25 241 LYS A N 1
ATOM 1950 C CA . LYS A 1 241 ? -10.412 7.577 17.881 1.00 90.25 241 LYS A CA 1
ATOM 1951 C C . LYS A 1 241 ? -11.226 7.045 19.062 1.00 90.25 241 LYS A C 1
ATOM 1953 O O . LYS A 1 241 ? -11.305 7.707 20.095 1.00 90.25 241 LYS A O 1
ATOM 1958 N N . LEU A 1 242 ? -11.817 5.853 18.949 1.00 94.88 242 LEU A N 1
ATOM 1959 C CA . LEU A 1 242 ? -12.567 5.226 20.043 1.00 94.88 242 LEU A CA 1
ATOM 1960 C C . LEU A 1 242 ? -11.666 4.956 21.258 1.00 94.88 242 LEU A C 1
ATOM 1962 O O . LEU A 1 242 ? -12.078 5.232 22.387 1.00 94.88 242 LEU A O 1
ATOM 1966 N N . ILE A 1 243 ? -10.435 4.472 21.038 1.00 93.88 243 ILE A N 1
ATOM 1967 C CA . ILE A 1 243 ? -9.449 4.260 22.110 1.00 93.88 243 ILE A CA 1
ATOM 1968 C C . ILE A 1 243 ? -9.101 5.598 22.763 1.00 93.88 243 ILE A C 1
ATOM 1970 O O . ILE A 1 243 ? -9.151 5.707 23.989 1.00 93.88 243 ILE A O 1
ATOM 1974 N N . GLN A 1 244 ? -8.829 6.631 21.963 1.00 92.19 244 GLN A N 1
ATOM 1975 C CA . GLN A 1 244 ? -8.492 7.963 22.465 1.00 92.19 244 GLN A CA 1
ATOM 1976 C C . GLN A 1 244 ? -9.619 8.565 23.320 1.00 92.19 244 GLN A C 1
ATOM 1978 O O . GLN A 1 244 ? -9.366 9.056 24.424 1.00 92.19 244 GLN A O 1
ATOM 1983 N N . TYR A 1 245 ? -10.875 8.496 22.865 1.00 94.50 245 TYR A N 1
ATOM 1984 C CA . TYR A 1 245 ? -12.015 8.993 23.641 1.00 94.50 245 TYR A CA 1
ATOM 1985 C C . TYR A 1 245 ? -12.222 8.210 24.941 1.00 94.50 245 TYR A C 1
ATOM 1987 O O . TYR A 1 245 ? -12.542 8.803 25.974 1.00 94.50 245 TYR A O 1
ATOM 1995 N N . LEU A 1 246 ? -12.018 6.891 24.916 1.00 92.56 246 LEU A N 1
ATOM 1996 C CA . LEU A 1 246 ? -12.094 6.047 26.106 1.00 92.56 246 LEU A CA 1
ATOM 1997 C C . LEU A 1 246 ? -11.000 6.396 27.126 1.00 92.56 246 LEU A C 1
ATOM 1999 O O . LEU A 1 246 ? -11.275 6.461 28.326 1.00 92.56 246 LEU A O 1
ATOM 2003 N N . GLU A 1 247 ? -9.774 6.661 26.670 1.00 90.69 247 GLU A N 1
ATOM 2004 C CA . GLU A 1 247 ? -8.673 7.116 27.525 1.00 90.69 247 GLU A CA 1
ATOM 2005 C C . GLU A 1 247 ? -8.963 8.478 28.155 1.00 90.69 247 GLU A C 1
ATOM 2007 O O . GLU A 1 247 ? -8.848 8.632 29.374 1.00 90.69 247 GLU A O 1
ATOM 2012 N N . GLN A 1 248 ? -9.412 9.448 27.356 1.00 89.31 248 GLN A N 1
ATOM 2013 C CA . GLN A 1 248 ? -9.786 10.777 27.847 1.00 89.31 248 GLN A CA 1
ATOM 2014 C C . GLN A 1 248 ? -10.919 10.702 28.879 1.00 89.31 248 GLN A C 1
ATOM 2016 O O . GLN A 1 248 ? -10.828 11.317 29.947 1.00 89.31 248 GLN A O 1
ATOM 2021 N N . ALA A 1 249 ? -11.958 9.905 28.608 1.00 88.69 249 ALA A N 1
ATOM 2022 C CA . ALA A 1 249 ? -13.054 9.679 29.546 1.00 88.69 249 ALA A CA 1
ATOM 2023 C C . ALA A 1 249 ? -12.561 9.010 30.837 1.00 88.69 249 ALA A C 1
ATOM 2025 O O . ALA A 1 249 ? -12.916 9.443 31.937 1.00 88.69 249 ALA A O 1
ATOM 2026 N N . SER A 1 250 ? -11.688 8.005 30.721 1.00 87.44 250 SER A N 1
ATOM 2027 C CA . SER A 1 250 ? -11.077 7.348 31.874 1.00 87.44 250 SER A CA 1
ATOM 2028 C C . SER A 1 250 ? -10.288 8.336 32.733 1.00 87.44 250 SER A C 1
ATOM 2030 O O . SER A 1 250 ? -10.492 8.369 33.943 1.00 87.44 250 SER A O 1
ATOM 2032 N N . LEU A 1 251 ? -9.456 9.202 32.154 1.00 86.44 251 LEU A N 1
ATOM 2033 C CA . LEU A 1 251 ? -8.673 10.185 32.917 1.00 86.44 251 LEU A CA 1
ATOM 2034 C C . LEU A 1 251 ? -9.549 11.236 33.617 1.00 86.44 251 LEU A C 1
ATOM 2036 O O . LEU A 1 251 ? -9.261 11.642 34.748 1.00 86.44 251 LEU A O 1
ATOM 2040 N N . LYS A 1 252 ? -10.631 11.671 32.963 1.00 85.56 252 LYS A N 1
ATOM 2041 C CA . LYS A 1 252 ? -11.509 12.740 33.466 1.00 85.56 252 LYS A CA 1
ATOM 2042 C C . LYS A 1 252 ? -12.543 12.262 34.492 1.00 85.56 252 LYS A C 1
ATOM 2044 O O . LYS A 1 252 ? -12.969 13.050 35.333 1.00 85.56 252 LYS A O 1
ATOM 2049 N N . MET A 1 253 ? -12.901 10.976 34.506 1.00 84.56 253 MET A N 1
ATOM 2050 C CA . MET A 1 253 ? -13.732 10.394 35.569 1.00 84.56 253 MET A CA 1
ATOM 2051 C C . MET A 1 253 ? -12.910 10.201 36.853 1.00 84.56 253 MET A C 1
ATOM 2053 O O . MET A 1 253 ? -12.189 9.213 36.990 1.00 84.56 253 MET A O 1
ATOM 2057 N N . LYS A 1 254 ? -13.014 11.100 37.833 1.00 75.12 254 LYS A N 1
ATOM 2058 C CA . LYS A 1 254 ? -12.223 11.006 39.076 1.00 75.12 254 LYS A CA 1
ATOM 2059 C C . LYS A 1 254 ? -13.048 10.453 40.233 1.00 75.12 254 LYS A C 1
ATOM 2061 O O . LYS A 1 254 ? -14.199 10.841 40.425 1.00 75.12 254 LYS A O 1
ATOM 2066 N N . SER A 1 255 ? -12.453 9.548 41.012 1.00 71.25 255 SER A N 1
ATOM 2067 C CA . SER A 1 255 ? -13.025 9.130 42.296 1.00 71.25 255 SER A CA 1
ATOM 2068 C C . SER A 1 255 ? -12.954 10.308 43.257 1.00 71.25 255 SER A C 1
ATOM 2070 O O . SER A 1 255 ? -11.881 10.869 43.469 1.00 71.25 255 SER A O 1
ATOM 2072 N N . VAL A 1 256 ? -14.085 10.670 43.845 1.00 65.62 256 VAL A N 1
ATOM 2073 C CA . VAL A 1 256 ? -14.181 11.699 44.874 1.00 65.62 256 VAL A CA 1
ATOM 2074 C C . VAL A 1 256 ? -14.548 11.025 46.186 1.00 65.62 256 VAL A C 1
ATOM 2076 O O . VAL A 1 256 ? -15.552 10.308 46.287 1.00 65.62 256 VAL A O 1
ATOM 2079 N N . LYS A 1 257 ? -13.710 11.253 47.200 1.00 59.50 257 LYS A N 1
ATOM 2080 C CA . LYS A 1 257 ? -14.088 11.004 48.588 1.00 59.50 257 LYS A CA 1
ATOM 2081 C C . LYS A 1 257 ? -15.017 12.150 49.004 1.00 59.50 257 LYS A C 1
ATOM 2083 O O . LYS A 1 257 ? -14.578 13.296 48.934 1.00 59.50 257 LYS A O 1
ATOM 2088 N N . PRO A 1 258 ? -16.282 11.888 49.363 1.00 55.78 258 PRO A N 1
ATOM 2089 C CA . PRO A 1 258 ? -17.139 12.938 49.897 1.00 55.78 258 PRO A CA 1
ATOM 2090 C C . PRO A 1 258 ? -16.520 13.504 51.183 1.00 55.78 258 PRO A C 1
ATOM 2092 O O . PRO A 1 258 ? -16.042 12.751 52.031 1.00 55.78 258 PRO A O 1
ATOM 2095 N N . SER A 1 259 ? -16.504 14.828 51.316 1.00 55.38 259 SER A N 1
ATOM 2096 C CA . SER A 1 259 ? -16.081 15.513 52.535 1.00 55.38 259 SER A CA 1
ATOM 2097 C C . SER A 1 259 ? -17.223 15.483 53.550 1.00 55.38 259 SER A C 1
ATOM 2099 O O . SER A 1 259 ? -18.075 16.364 53.512 1.00 55.38 259 SER A O 1
ATOM 2101 N N . GLN A 1 260 ? -17.275 14.448 54.396 1.00 53.78 260 GLN A N 1
ATOM 2102 C CA . GLN A 1 260 ? -17.848 14.476 55.754 1.00 53.78 260 GLN A CA 1
ATOM 2103 C C . GLN A 1 260 ? -17.716 13.106 56.441 1.00 53.78 260 GLN A C 1
ATOM 2105 O O . GLN A 1 260 ? -17.763 12.062 55.785 1.00 53.78 260 GLN A O 1
ATOM 2110 N N . GLU A 1 261 ? -17.584 13.138 57.770 1.00 54.28 261 GLU A N 1
ATOM 2111 C CA . GLU A 1 261 ? -17.167 12.063 58.693 1.00 54.28 261 GLU A CA 1
ATOM 2112 C C . GLU A 1 261 ? -17.996 10.759 58.683 1.00 54.28 261 GLU A C 1
ATOM 2114 O O . GLU A 1 261 ? -17.681 9.828 59.415 1.00 54.28 261 GLU A O 1
ATOM 2119 N N . LEU A 1 262 ? -19.027 10.630 57.840 1.00 52.97 262 LEU A N 1
ATOM 2120 C CA . LEU A 1 262 ? -19.983 9.515 57.901 1.00 52.97 262 LEU A CA 1
ATOM 2121 C C . LEU A 1 262 ? -20.213 8.767 56.579 1.00 52.97 262 LEU A C 1
ATOM 2123 O O . LEU A 1 262 ? -21.045 7.861 56.523 1.00 52.97 262 LEU A O 1
ATOM 2127 N N . THR A 1 263 ? -19.476 9.070 55.504 1.00 54.53 263 THR A N 1
ATOM 2128 C CA . THR A 1 263 ? -19.682 8.372 54.220 1.00 54.53 263 THR A CA 1
ATOM 2129 C C . THR A 1 263 ? -18.524 7.440 53.866 1.00 54.53 263 THR A C 1
ATOM 2131 O O . THR A 1 263 ? -17.515 7.840 53.297 1.00 54.53 263 THR A O 1
ATOM 2134 N N . ARG A 1 264 ? -18.718 6.137 54.103 1.00 57.09 264 ARG A N 1
ATOM 2135 C CA . ARG A 1 264 ? -17.765 5.061 53.746 1.00 57.09 264 ARG A CA 1
ATOM 2136 C C . ARG A 1 264 ? -17.752 4.710 52.244 1.00 57.09 264 ARG A C 1
ATOM 2138 O O . ARG A 1 264 ? -17.136 3.730 51.833 1.00 57.09 264 ARG A O 1
ATOM 2145 N N . ARG A 1 265 ? -18.500 5.447 51.413 1.00 58.72 265 ARG A N 1
ATOM 2146 C CA . ARG A 1 265 ? -18.752 5.131 49.998 1.00 58.72 265 ARG A CA 1
ATOM 2147 C C . ARG A 1 265 ? -18.009 6.099 49.079 1.00 58.72 265 ARG A C 1
ATOM 2149 O O . ARG A 1 265 ? -18.305 7.286 49.057 1.00 58.72 265 ARG A O 1
ATOM 2156 N N . ASN A 1 266 ? -17.127 5.555 48.239 1.00 59.53 266 ASN A N 1
ATOM 2157 C CA . ASN A 1 266 ? -16.531 6.301 47.131 1.00 59.53 266 ASN A CA 1
ATOM 2158 C C . ASN A 1 266 ? -17.626 6.753 46.146 1.00 59.53 266 ASN A C 1
ATOM 2160 O O . ASN A 1 266 ? -18.479 5.947 45.740 1.00 59.53 266 ASN A O 1
ATOM 2164 N N . THR A 1 267 ? -17.585 8.032 45.773 1.00 64.12 267 THR A N 1
ATOM 2165 C CA . THR A 1 267 ? -18.404 8.640 44.711 1.00 64.12 267 THR A CA 1
ATOM 2166 C C . THR A 1 267 ? -17.500 9.026 43.542 1.00 64.12 267 THR A C 1
ATOM 2168 O O . THR A 1 267 ? -16.280 8.984 43.669 1.00 64.12 267 THR A O 1
ATOM 2171 N N . PHE A 1 268 ? -18.060 9.363 42.384 1.00 68.69 268 PHE A N 1
ATOM 2172 C CA . PHE A 1 268 ? -17.271 9.788 41.226 1.00 68.69 268 PHE A CA 1
ATOM 2173 C C . PHE A 1 268 ? -17.749 11.147 40.739 1.00 68.69 268 PHE A C 1
ATOM 2175 O O . PHE A 1 268 ? -18.952 11.379 40.634 1.00 68.69 268 PHE A O 1
ATOM 2182 N N . ARG A 1 269 ? -16.805 12.020 40.391 1.00 68.19 269 ARG A N 1
ATOM 2183 C CA . ARG A 1 269 ? -17.086 13.285 39.716 1.00 68.19 269 ARG A CA 1
ATOM 2184 C C . ARG A 1 269 ? -16.950 13.068 38.217 1.00 68.19 269 ARG A C 1
ATOM 2186 O O . ARG A 1 269 ? -15.884 12.709 37.716 1.00 68.19 269 ARG A O 1
ATOM 2193 N N . LYS A 1 270 ? -18.073 13.246 37.521 1.00 68.06 270 LYS A N 1
ATOM 2194 C CA . LYS A 1 270 ? -18.176 13.202 36.061 1.00 68.06 270 LYS A CA 1
ATOM 2195 C C . LYS A 1 270 ? -18.044 14.622 35.527 1.00 68.06 270 LYS A C 1
ATOM 2197 O O . LYS A 1 270 ? -19.048 15.300 35.318 1.00 68.06 270 LYS A O 1
ATOM 2202 N N . GLU A 1 271 ? -16.820 15.100 35.363 1.00 63.03 271 GLU A N 1
ATOM 2203 C CA . GLU A 1 271 ? -16.603 16.468 34.900 1.00 63.03 271 GLU A CA 1
ATOM 2204 C C . GLU A 1 271 ? -15.889 16.530 33.566 1.00 63.03 271 GLU A C 1
ATOM 2206 O O . GLU A 1 271 ? -14.913 15.826 33.321 1.00 63.03 271 GLU A O 1
ATOM 2211 N N . GLY A 1 272 ? -16.411 17.400 32.705 1.00 74.12 272 GLY A N 1
ATOM 2212 C CA . GLY A 1 272 ? -15.894 17.647 31.371 1.00 74.12 272 GLY A CA 1
ATOM 2213 C C . GLY A 1 272 ? -16.916 17.336 30.287 1.00 74.12 272 GLY A C 1
ATOM 2214 O O . GLY A 1 272 ? -17.709 16.395 30.387 1.00 74.12 272 GLY A O 1
ATOM 2215 N N . GLN A 1 273 ? -16.882 18.145 29.233 1.00 81.81 273 GLN A N 1
ATOM 2216 C CA . GLN A 1 273 ? -17.648 17.895 28.015 1.00 81.81 273 GLN A CA 1
ATOM 2217 C C . GLN A 1 273 ? -17.275 16.534 27.404 1.00 81.81 273 GLN A C 1
ATOM 2219 O O . GLN A 1 273 ? -18.166 15.817 26.966 1.00 81.81 273 GLN A O 1
ATOM 2224 N N . ASP A 1 274 ? -16.011 16.112 27.504 1.00 82.56 274 ASP A N 1
ATOM 2225 C CA . ASP A 1 274 ? -15.504 14.830 26.997 1.00 82.56 274 ASP A CA 1
ATOM 2226 C C . ASP A 1 274 ? -16.183 13.614 27.634 1.00 82.56 274 ASP A C 1
ATOM 2228 O O . ASP A 1 274 ? -16.504 12.658 26.939 1.00 82.56 274 ASP A O 1
ATOM 2232 N N . VAL A 1 275 ? -16.442 13.637 28.950 1.00 86.38 275 VAL A N 1
ATOM 2233 C CA . VAL A 1 275 ? -17.114 12.520 29.638 1.00 86.38 275 VAL A CA 1
ATOM 2234 C C . VAL A 1 275 ? -18.564 12.415 29.163 1.00 86.38 275 VAL A C 1
ATOM 2236 O O . VAL A 1 275 ? -19.047 11.322 28.883 1.00 86.38 275 VAL A O 1
ATOM 2239 N N . LYS A 1 276 ? -19.246 13.557 28.994 1.00 87.19 276 LYS A N 1
ATOM 2240 C CA . LYS A 1 276 ? -20.610 13.598 28.444 1.00 87.19 276 LYS A CA 1
ATOM 2241 C C . LYS A 1 276 ? -20.643 13.158 26.979 1.00 87.19 276 LYS A C 1
ATOM 2243 O O . LYS A 1 276 ? -21.564 12.445 26.592 1.00 87.19 276 LYS A O 1
ATOM 2248 N N . PHE A 1 277 ? -19.658 13.569 26.181 1.00 90.56 277 PHE A N 1
ATOM 2249 C CA . PHE A 1 277 ? -19.501 13.158 24.787 1.00 90.56 277 PHE A CA 1
ATOM 2250 C C . PHE A 1 277 ? -19.264 11.648 24.685 1.00 90.56 277 PHE A C 1
ATOM 2252 O O . PHE A 1 277 ? -19.944 10.966 23.922 1.00 90.56 277 PHE A O 1
ATOM 2259 N N . PHE A 1 278 ? -18.384 11.100 25.524 1.00 91.94 278 PHE A N 1
ATOM 2260 C CA . PHE A 1 278 ? -18.148 9.664 25.599 1.00 91.94 278 PHE A CA 1
ATOM 2261 C C . PHE A 1 278 ? -19.434 8.888 25.923 1.00 91.94 278 PHE A C 1
ATOM 2263 O O . PHE A 1 278 ? -19.796 7.949 25.216 1.00 91.94 278 PHE A O 1
ATOM 2270 N N . GLU A 1 279 ? -20.167 9.319 26.952 1.00 90.56 279 GLU A N 1
ATOM 2271 C CA . GLU A 1 279 ? -21.397 8.654 27.391 1.00 90.56 279 GLU A CA 1
ATOM 2272 C C . GLU A 1 279 ? -22.531 8.738 26.357 1.00 90.56 279 GLU A C 1
ATOM 2274 O O . GLU A 1 279 ? -23.220 7.745 26.117 1.00 90.56 279 GLU A O 1
ATOM 2279 N N . LYS A 1 280 ? -22.748 9.917 25.762 1.00 90.31 280 LYS A N 1
ATOM 2280 C CA . LYS A 1 280 ? -23.911 10.186 24.901 1.00 90.31 280 LYS A CA 1
ATOM 2281 C C . LYS A 1 280 ? -23.673 9.921 23.419 1.00 90.31 280 LYS A C 1
ATOM 2283 O O . LYS A 1 280 ? -24.646 9.734 22.698 1.00 90.31 280 LYS A O 1
ATOM 2288 N N . VAL A 1 281 ? -22.422 9.936 22.965 1.00 93.31 281 VAL A N 1
ATOM 2289 C CA . VAL A 1 281 ? -22.073 9.832 21.540 1.00 93.31 281 VAL A CA 1
ATOM 2290 C C . VAL A 1 281 ? -21.205 8.608 21.287 1.00 93.31 281 VAL A C 1
ATOM 2292 O O . VAL A 1 281 ? -21.587 7.749 20.497 1.00 93.31 281 VAL A O 1
ATOM 2295 N N . VAL A 1 282 ? -20.079 8.477 21.993 1.00 94.88 282 VAL A N 1
ATOM 2296 C CA . VAL A 1 282 ? -19.093 7.417 21.710 1.00 94.88 282 VAL A CA 1
ATOM 2297 C C . VAL A 1 282 ? -19.637 6.030 22.044 1.00 94.88 282 VAL A C 1
ATOM 2299 O O . VAL A 1 282 ? -19.508 5.125 21.227 1.00 94.88 282 VAL A O 1
ATOM 2302 N N . LEU A 1 283 ? -20.280 5.841 23.203 1.00 94.31 283 LEU A N 1
ATOM 2303 C CA . LEU A 1 283 ? -20.851 4.539 23.573 1.00 94.31 283 LEU A CA 1
ATOM 2304 C C . LEU A 1 283 ? -21.954 4.077 22.597 1.00 94.31 283 LEU A C 1
ATOM 2306 O O . LEU A 1 283 ? -21.850 2.951 22.105 1.00 94.31 283 LEU A O 1
ATOM 2310 N N . PRO A 1 284 ? -22.975 4.893 22.253 1.00 94.06 284 PRO A N 1
ATOM 2311 C CA . PRO A 1 284 ? -23.954 4.507 21.237 1.00 94.06 284 PRO A CA 1
ATOM 2312 C C . PRO A 1 284 ? -23.341 4.253 19.858 1.00 94.06 284 PRO A C 1
ATOM 2314 O O . PRO A 1 284 ? -23.713 3.270 19.219 1.00 94.06 284 PRO A O 1
ATOM 2317 N N . LEU A 1 285 ? -22.388 5.089 19.422 1.00 94.06 285 LEU A N 1
ATOM 2318 C CA . LEU A 1 285 ? -21.676 4.909 18.154 1.00 94.06 285 LEU A CA 1
ATOM 2319 C C . LEU A 1 285 ? -20.932 3.576 18.129 1.00 94.06 285 LEU A C 1
ATOM 2321 O O . LEU A 1 285 ? -21.068 2.816 17.178 1.00 94.06 285 LEU A O 1
ATOM 2325 N N . MET A 1 286 ? -20.185 3.270 19.188 1.00 93.69 286 MET A N 1
ATOM 2326 C CA . MET A 1 286 ? -19.430 2.029 19.311 1.00 93.69 286 MET A CA 1
ATOM 2327 C C . MET A 1 286 ? -20.361 0.812 19.282 1.00 93.69 286 MET A C 1
ATOM 2329 O O . MET A 1 286 ? -20.115 -0.129 18.533 1.00 93.69 286 MET A O 1
ATOM 2333 N N . HIS A 1 287 ? -21.469 0.849 20.029 1.00 93.50 287 HIS A N 1
ATOM 2334 C CA . HIS A 1 287 ? -22.479 -0.209 19.984 1.00 93.50 287 HIS A CA 1
ATOM 2335 C C . HIS A 1 287 ? -23.060 -0.392 18.574 1.00 93.50 287 HIS A C 1
ATOM 2337 O O . HIS A 1 287 ? -23.127 -1.519 18.089 1.00 93.50 287 HIS A O 1
ATOM 2343 N N . ALA A 1 288 ? -23.459 0.696 17.910 1.00 91.75 288 ALA A N 1
ATOM 2344 C CA . ALA A 1 288 ? -24.021 0.642 16.563 1.00 91.75 288 ALA A CA 1
ATOM 2345 C C . ALA A 1 288 ? -23.005 0.112 15.541 1.00 91.75 288 ALA A C 1
ATOM 2347 O O . ALA A 1 288 ? -23.339 -0.772 14.757 1.00 91.75 288 ALA A O 1
ATOM 2348 N N . TYR A 1 289 ? -21.762 0.593 15.598 1.00 90.69 289 TYR A N 1
ATOM 2349 C CA . TYR A 1 289 ? -20.684 0.217 14.689 1.00 90.69 289 TYR A CA 1
ATOM 2350 C C . TYR A 1 289 ? -20.358 -1.276 14.770 1.00 90.69 289 TYR A C 1
ATOM 2352 O O . TYR A 1 289 ? -20.463 -1.987 13.772 1.00 90.69 289 TYR A O 1
ATOM 2360 N N . PHE A 1 290 ? -20.039 -1.784 15.965 1.00 90.19 290 PHE A N 1
ATOM 2361 C CA . PHE A 1 290 ? -19.735 -3.206 16.129 1.00 90.19 290 PHE A CA 1
ATOM 2362 C C . PHE A 1 290 ? -20.951 -4.089 15.867 1.00 90.19 290 PHE A C 1
ATOM 2364 O O . PHE A 1 290 ? -20.781 -5.236 15.478 1.00 90.19 290 PHE A O 1
ATOM 2371 N N . ASN A 1 291 ? -22.175 -3.574 16.032 1.00 87.25 291 ASN A N 1
ATOM 2372 C CA . ASN A 1 291 ? -23.372 -4.323 15.675 1.00 87.25 291 ASN A CA 1
ATOM 2373 C C . ASN A 1 291 ? -23.615 -4.388 14.157 1.00 87.25 291 ASN A C 1
ATOM 2375 O O . ASN A 1 291 ? -24.059 -5.425 13.672 1.00 87.25 291 ASN A O 1
ATOM 2379 N N . ALA A 1 292 ? -23.322 -3.313 13.421 1.00 85.50 292 ALA A N 1
ATOM 2380 C CA . ALA A 1 292 ? -23.494 -3.237 11.970 1.00 85.50 292 ALA A CA 1
ATOM 2381 C C . ALA A 1 292 ? -22.382 -3.964 11.198 1.00 85.50 292 ALA A C 1
ATOM 2383 O O . ALA A 1 292 ? -22.639 -4.543 10.147 1.00 85.50 292 ALA A O 1
ATOM 2384 N N . HIS A 1 293 ? -21.158 -3.972 11.730 1.00 83.81 293 HIS A N 1
ATOM 2385 C CA . HIS A 1 293 ? -19.974 -4.501 11.046 1.00 83.81 293 HIS A CA 1
ATOM 2386 C C . HIS A 1 293 ? -19.439 -5.793 11.676 1.00 83.81 293 HIS A C 1
ATOM 2388 O O . HIS A 1 293 ? -18.245 -6.063 11.606 1.00 83.81 293 HIS A O 1
ATOM 2394 N N . LYS A 1 294 ? -20.302 -6.616 12.288 1.00 82.12 294 LYS A N 1
ATOM 2395 C CA . LYS A 1 294 ? -19.889 -7.880 12.931 1.00 82.12 294 LYS A CA 1
ATOM 2396 C C . LYS A 1 294 ? -19.119 -8.802 11.989 1.00 82.12 294 LYS A C 1
ATOM 2398 O O . LYS A 1 294 ? -18.093 -9.343 12.384 1.00 82.12 294 LYS A O 1
ATOM 2403 N N . SER A 1 295 ? -19.598 -8.954 10.754 1.00 76.81 295 SER A N 1
ATOM 2404 C CA . SER A 1 295 ? -18.983 -9.820 9.739 1.00 76.81 295 SER A CA 1
ATOM 2405 C C . SER A 1 295 ? -17.540 -9.428 9.429 1.00 76.81 295 SER A C 1
ATOM 2407 O O . SER A 1 295 ? -16.693 -10.304 9.304 1.00 76.81 295 SER A O 1
ATOM 2409 N N . TYR A 1 296 ? -17.235 -8.124 9.416 1.00 81.44 296 TYR A N 1
ATOM 2410 C CA . TYR A 1 296 ? -15.874 -7.626 9.206 1.00 81.44 296 TYR A CA 1
ATOM 2411 C C . TYR A 1 296 ? -14.896 -8.162 10.261 1.00 81.44 296 TYR A C 1
ATOM 2413 O O . TYR A 1 296 ? -13.756 -8.475 9.942 1.00 81.44 296 TYR A O 1
ATOM 2421 N N . PHE A 1 297 ? -15.319 -8.293 11.520 1.00 82.31 297 PHE A N 1
ATOM 2422 C CA . PHE A 1 297 ? -14.431 -8.712 12.608 1.00 82.31 297 PHE A CA 1
ATOM 2423 C C . PHE A 1 297 ? -14.410 -10.231 12.856 1.00 82.31 297 PHE A C 1
ATOM 2425 O O . PHE A 1 297 ? -13.407 -10.743 13.353 1.00 82.31 297 PHE A O 1
ATOM 2432 N N . LEU A 1 298 ? -15.486 -10.939 12.493 1.00 74.19 298 LEU A N 1
ATOM 2433 C CA . LEU A 1 298 ? -15.719 -12.346 12.838 1.00 74.19 298 LEU A CA 1
ATOM 2434 C C . LEU A 1 298 ? -15.023 -13.375 11.932 1.00 74.19 298 LEU A C 1
ATOM 2436 O O . LEU A 1 298 ? -14.686 -14.447 12.421 1.00 74.19 298 LEU A O 1
ATOM 2440 N N . GLU A 1 299 ? -14.818 -13.123 10.635 1.00 63.47 299 GLU A N 1
ATOM 2441 C CA . GLU A 1 299 ? -14.394 -14.217 9.745 1.00 63.47 299 GLU A CA 1
ATOM 2442 C C . GLU A 1 299 ? -12.885 -14.520 9.765 1.00 63.47 299 GLU A C 1
ATOM 2444 O O . GLU A 1 299 ? -12.025 -13.657 9.558 1.00 63.47 299 GLU A O 1
ATOM 2449 N N . GLY A 1 300 ? -12.584 -15.809 9.958 1.00 51.66 300 GLY A N 1
ATOM 2450 C CA . GLY A 1 300 ? -11.378 -16.480 9.492 1.00 51.66 300 GLY A CA 1
ATOM 2451 C C . GLY A 1 300 ? -11.702 -17.292 8.235 1.00 51.66 300 GLY A C 1
ATOM 2452 O O . GLY A 1 300 ? -12.557 -18.168 8.267 1.00 51.66 300 GLY A O 1
ATOM 2453 N N . SER A 1 301 ? -11.005 -16.998 7.137 1.00 42.19 301 SER A N 1
ATOM 2454 C CA . SER A 1 301 ? -10.858 -17.862 5.956 1.00 42.19 301 SER A CA 1
ATOM 2455 C C . SER A 1 301 ? -12.151 -18.430 5.337 1.00 42.19 301 SER A C 1
ATOM 2457 O O . SER A 1 301 ? -12.365 -19.640 5.348 1.00 42.19 301 SER A O 1
ATOM 2459 N N . SER A 1 302 ? -12.960 -17.590 4.682 1.00 37.19 302 SER A N 1
ATOM 2460 C CA . SER A 1 302 ? -13.887 -18.046 3.635 1.00 37.19 302 SER A CA 1
ATOM 2461 C C . SER A 1 302 ? -13.483 -17.454 2.274 1.00 37.19 302 SER A C 1
ATOM 2463 O O . SER A 1 302 ? -13.051 -16.308 2.175 1.00 37.19 302 SER A O 1
ATOM 2465 N N . ILE A 1 303 ? -13.555 -18.266 1.214 1.00 42.00 303 ILE A N 1
ATOM 2466 C CA . ILE A 1 303 ? -13.006 -17.987 -0.132 1.00 42.00 303 ILE A CA 1
ATOM 2467 C C . ILE A 1 303 ? -13.707 -16.815 -0.861 1.00 42.00 303 ILE A C 1
ATOM 2469 O O . ILE A 1 303 ? -13.251 -16.418 -1.931 1.00 42.00 303 ILE A O 1
ATOM 2473 N N . VAL A 1 304 ? -14.790 -16.237 -0.318 1.00 37.47 304 VAL A N 1
ATOM 2474 C CA . VAL A 1 304 ? -15.679 -15.330 -1.080 1.00 37.47 304 VAL A CA 1
ATOM 2475 C C . VAL A 1 304 ? -16.178 -14.104 -0.291 1.00 37.47 304 VAL A C 1
ATOM 2477 O O . VAL A 1 304 ? -17.217 -13.547 -0.630 1.00 37.47 304 VAL A O 1
ATOM 2480 N N . GLN A 1 305 ? -15.469 -13.622 0.735 1.00 38.97 305 GLN A N 1
ATOM 2481 C CA . GLN A 1 305 ? -15.847 -12.355 1.383 1.00 38.97 305 GLN A CA 1
ATOM 2482 C C . GLN A 1 305 ? -14.786 -11.263 1.254 1.00 38.97 305 GLN A C 1
ATOM 2484 O O . GLN A 1 305 ? -13.617 -11.423 1.602 1.00 38.97 305 GLN A O 1
ATOM 2489 N N . THR A 1 306 ? -15.239 -10.113 0.758 1.00 42.47 306 THR A N 1
ATOM 2490 C CA . THR A 1 306 ? -14.508 -8.851 0.694 1.00 42.47 306 THR A CA 1
ATOM 2491 C C . THR A 1 306 ? -14.285 -8.295 2.102 1.00 42.47 306 THR A C 1
ATOM 2493 O O . THR A 1 306 ? -15.073 -7.494 2.600 1.00 42.47 306 THR A O 1
ATOM 2496 N N . GLY A 1 307 ? -13.184 -8.721 2.712 1.00 57.50 307 GLY A N 1
ATOM 2497 C CA . GLY A 1 307 ? -12.447 -7.987 3.732 1.00 57.50 307 GLY A CA 1
ATOM 2498 C C . GLY A 1 307 ? -12.788 -8.274 5.192 1.00 57.50 307 GLY A C 1
ATOM 2499 O O . GLY A 1 307 ? -13.897 -8.032 5.660 1.00 57.50 307 GLY A O 1
ATOM 2500 N N . THR A 1 308 ? -11.769 -8.720 5.930 1.00 69.12 308 THR A N 1
ATOM 2501 C CA . THR A 1 308 ? -11.795 -8.971 7.374 1.00 69.12 308 THR A CA 1
ATOM 2502 C C . THR A 1 308 ? -10.868 -8.014 8.133 1.00 69.12 308 THR A C 1
ATOM 2504 O O . THR A 1 308 ? -9.914 -7.444 7.587 1.00 69.12 308 THR A O 1
ATOM 2507 N N . ALA A 1 309 ? -11.133 -7.824 9.422 1.00 74.69 309 ALA A N 1
ATOM 2508 C CA . ALA A 1 309 ? -10.279 -7.066 10.320 1.00 74.69 309 ALA A CA 1
ATOM 2509 C C . ALA A 1 309 ? -8.893 -7.718 10.424 1.00 74.69 309 ALA A C 1
ATOM 2511 O O . ALA A 1 309 ? -8.765 -8.917 10.677 1.00 74.69 309 ALA A O 1
ATOM 2512 N N . SER A 1 310 ? -7.837 -6.918 10.292 1.00 74.50 310 SER A N 1
ATOM 25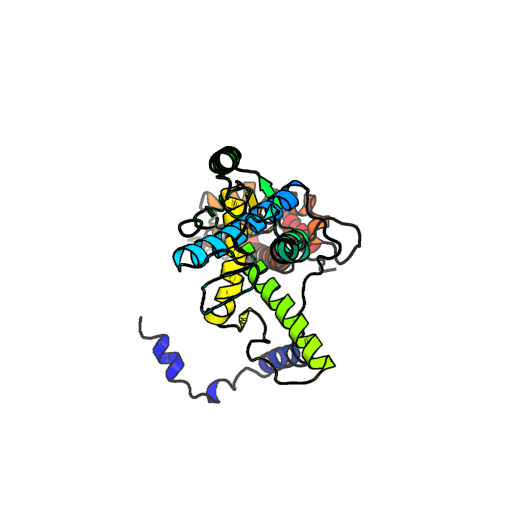13 C CA . SER A 1 310 ? -6.467 -7.386 10.559 1.00 74.50 310 SER A CA 1
ATOM 2514 C C . SER A 1 310 ? -6.263 -7.782 12.007 1.00 74.50 310 SER A C 1
ATOM 2516 O O . SER A 1 310 ? -6.933 -7.269 12.898 1.00 74.50 310 SER A O 1
ATOM 2518 N N . ASN A 1 311 ? -5.177 -8.519 12.245 1.00 77.88 311 ASN A N 1
ATOM 2519 C CA . ASN A 1 311 ? -4.578 -8.695 13.565 1.00 77.88 311 ASN A CA 1
ATOM 2520 C C . ASN A 1 311 ? -4.441 -7.370 14.329 1.00 77.88 311 ASN A C 1
ATOM 2522 O O . ASN A 1 311 ? -4.837 -7.308 15.482 1.00 77.88 311 ASN A O 1
ATOM 2526 N N . ARG A 1 312 ? -3.990 -6.282 13.687 1.00 78.88 312 ARG A N 1
ATOM 2527 C CA . ARG A 1 312 ? -3.861 -4.981 14.359 1.00 78.88 312 ARG A CA 1
ATOM 2528 C C . ARG A 1 312 ? -5.205 -4.374 14.764 1.00 78.88 312 ARG A C 1
ATOM 2530 O O . ARG A 1 312 ? -5.338 -3.846 15.859 1.00 78.88 312 ARG A O 1
ATOM 2537 N N . GLU A 1 313 ? -6.215 -4.445 13.903 1.00 85.00 313 GLU A N 1
ATOM 2538 C CA . GLU A 1 313 ? -7.563 -3.982 14.253 1.00 85.00 313 GLU A CA 1
ATOM 2539 C C . GLU A 1 313 ? -8.172 -4.877 15.337 1.00 85.00 313 GLU A C 1
ATOM 2541 O O . GLU A 1 313 ? -8.772 -4.355 16.269 1.00 85.00 313 GLU A O 1
ATOM 2546 N N . LYS A 1 314 ? -7.943 -6.196 15.292 1.00 87.19 314 LYS A N 1
ATOM 2547 C CA . LYS A 1 314 ? -8.338 -7.138 16.350 1.00 87.19 314 LYS A CA 1
ATOM 2548 C C . LYS A 1 314 ? -7.636 -6.826 17.678 1.00 87.19 314 LYS A C 1
ATOM 2550 O O . LYS A 1 314 ? -8.298 -6.775 18.709 1.00 87.19 314 LYS A O 1
ATOM 2555 N N . GLU A 1 315 ? -6.344 -6.502 17.669 1.00 87.62 315 GLU A N 1
ATOM 2556 C CA . GLU A 1 315 ? -5.615 -6.000 18.843 1.00 87.62 315 GLU A CA 1
ATOM 2557 C C . GLU A 1 315 ? -6.228 -4.703 19.381 1.00 87.62 315 GLU A C 1
ATOM 2559 O O . GLU A 1 315 ? -6.385 -4.546 20.590 1.00 87.62 315 GLU A O 1
ATOM 2564 N N . MET A 1 316 ? -6.609 -3.768 18.507 1.00 92.25 316 MET A N 1
ATOM 2565 C CA . MET A 1 316 ? -7.268 -2.522 18.911 1.00 92.25 316 MET A CA 1
ATOM 2566 C C . MET A 1 316 ? -8.661 -2.774 19.500 1.00 92.25 316 MET A C 1
ATOM 2568 O O . MET A 1 316 ? -9.026 -2.139 20.488 1.00 92.25 316 MET A O 1
ATOM 2572 N N . VAL A 1 317 ? -9.423 -3.726 18.954 1.00 92.88 317 VAL A N 1
ATOM 2573 C CA . VAL A 1 317 ? -10.705 -4.180 19.517 1.00 92.88 317 VAL A CA 1
ATOM 2574 C C . VAL A 1 317 ? -10.492 -4.823 20.893 1.00 92.88 317 VAL A C 1
ATOM 2576 O O . VAL A 1 317 ? -11.231 -4.513 21.828 1.00 92.88 317 VAL A O 1
ATOM 2579 N N . ALA A 1 318 ? -9.452 -5.645 21.063 1.00 92.19 318 ALA A N 1
ATOM 2580 C CA . ALA A 1 318 ? -9.090 -6.237 22.351 1.00 92.19 318 ALA A CA 1
ATOM 2581 C C . ALA A 1 318 ? -8.678 -5.162 23.364 1.00 92.19 318 ALA A C 1
ATOM 2583 O O . ALA A 1 318 ? -9.113 -5.176 24.515 1.00 92.19 318 ALA A O 1
ATOM 2584 N N . ASN A 1 319 ? -7.910 -4.169 22.921 1.00 93.88 319 ASN A N 1
ATOM 2585 C CA . ASN A 1 319 ? -7.511 -3.015 23.716 1.00 93.88 319 ASN A CA 1
ATOM 2586 C C . ASN A 1 319 ? -8.737 -2.192 24.166 1.00 93.88 319 ASN A C 1
ATOM 2588 O O . ASN A 1 319 ? -8.883 -1.898 25.357 1.00 93.88 319 ASN A O 1
ATOM 2592 N N . LEU A 1 320 ? -9.672 -1.907 23.251 1.00 95.06 320 LEU A N 1
ATOM 2593 C CA . LEU A 1 320 ? -10.961 -1.278 23.562 1.00 95.06 320 LEU A CA 1
ATOM 2594 C C . LEU A 1 320 ? -11.749 -2.079 24.597 1.00 95.06 320 LEU A C 1
ATOM 2596 O O . LEU A 1 320 ? -12.222 -1.502 25.578 1.00 95.06 320 LEU A O 1
ATOM 2600 N N . PHE A 1 321 ? -11.866 -3.395 24.405 1.00 95.31 321 PHE A N 1
ATOM 2601 C CA . PHE A 1 321 ? -12.563 -4.286 25.327 1.00 95.31 321 PHE A CA 1
ATOM 2602 C C . PHE A 1 321 ? -11.951 -4.226 26.727 1.00 95.31 321 PHE A C 1
ATOM 2604 O O . PHE A 1 321 ? -12.649 -3.895 27.688 1.00 95.31 321 PHE A O 1
ATOM 2611 N N . CYS A 1 322 ? -10.646 -4.475 26.844 1.00 94.56 322 CYS A N 1
ATOM 2612 C CA . CYS A 1 322 ? -9.936 -4.498 28.120 1.00 94.56 322 CYS A CA 1
ATOM 2613 C C . CYS A 1 322 ? -10.062 -3.165 28.862 1.00 94.56 322 CYS A C 1
ATOM 2615 O O . CYS A 1 322 ? -10.364 -3.140 30.058 1.00 94.56 322 CYS A O 1
ATOM 2617 N N . ARG A 1 323 ? -9.898 -2.040 28.159 1.00 94.94 323 ARG A N 1
ATOM 2618 C CA . ARG A 1 323 ? -10.008 -0.705 28.762 1.00 94.94 323 ARG A CA 1
ATOM 2619 C C . ARG A 1 323 ? -11.429 -0.365 29.173 1.00 94.94 323 ARG A C 1
ATOM 2621 O O . ARG A 1 323 ? -11.622 0.199 30.249 1.00 94.94 323 ARG A O 1
ATOM 2628 N N . LEU A 1 324 ? -12.423 -0.712 28.359 1.00 94.88 324 LEU A N 1
ATOM 2629 C CA . LEU A 1 324 ? -13.820 -0.435 28.674 1.00 94.88 324 LEU A CA 1
ATOM 2630 C C . LEU A 1 324 ? -14.291 -1.288 29.852 1.00 94.88 324 LEU A C 1
ATOM 2632 O O . LEU A 1 324 ? -14.957 -0.775 30.751 1.00 94.88 324 LEU A O 1
ATOM 2636 N N . ALA A 1 325 ? -13.894 -2.562 29.885 1.00 93.88 325 ALA A N 1
ATOM 2637 C CA . ALA A 1 325 ? -14.177 -3.474 30.984 1.00 93.88 325 ALA A CA 1
ATOM 2638 C C . ALA A 1 325 ? -13.506 -2.999 32.280 1.00 93.88 325 ALA A C 1
ATOM 2640 O O . ALA A 1 325 ? -14.158 -2.940 33.324 1.00 93.88 325 ALA A O 1
ATOM 2641 N N . ALA A 1 326 ? -12.235 -2.588 32.217 1.00 92.06 326 ALA A N 1
ATOM 2642 C CA . ALA A 1 326 ? -11.521 -2.019 33.357 1.00 92.06 326 ALA A CA 1
ATOM 2643 C C . ALA A 1 326 ? -12.184 -0.725 33.853 1.00 92.06 326 ALA A C 1
ATOM 2645 O O . ALA A 1 326 ? -12.406 -0.569 35.055 1.00 92.06 326 ALA A O 1
ATOM 2646 N N . LEU A 1 327 ? -12.564 0.178 32.944 1.00 90.31 327 LEU A N 1
ATOM 2647 C CA . LEU A 1 327 ? -13.242 1.425 33.291 1.00 90.31 327 LEU A CA 1
ATOM 2648 C C . LEU A 1 327 ? -14.598 1.158 33.957 1.00 90.31 327 LEU A C 1
ATOM 2650 O O . LEU A 1 327 ? -14.883 1.744 35.003 1.00 90.31 327 LEU A O 1
ATOM 2654 N N . LEU A 1 328 ? -15.401 0.242 33.404 1.00 90.38 328 LEU A N 1
ATOM 2655 C CA . LEU A 1 328 ? -16.678 -0.173 33.986 1.00 90.38 328 LEU A CA 1
ATOM 2656 C C . LEU A 1 328 ? -16.482 -0.819 35.362 1.00 90.38 328 LEU A C 1
ATOM 2658 O O . LEU A 1 328 ? -17.223 -0.503 36.288 1.00 90.38 328 LEU A O 1
ATOM 2662 N N . ARG A 1 329 ? -15.466 -1.671 35.537 1.00 88.88 329 ARG A N 1
ATOM 2663 C CA . ARG A 1 329 ? -15.177 -2.341 36.815 1.00 88.88 329 ARG A CA 1
ATOM 2664 C C . ARG A 1 329 ? -14.729 -1.356 37.893 1.00 88.88 329 ARG A C 1
ATOM 2666 O O . ARG A 1 329 ? -15.254 -1.384 39.003 1.00 88.88 329 ARG A O 1
ATOM 2673 N N . ILE A 1 330 ? -13.786 -0.474 37.569 1.00 85.25 330 ILE A N 1
ATOM 2674 C CA . ILE A 1 330 ? -13.211 0.492 38.516 1.00 85.25 330 ILE A CA 1
ATOM 2675 C C . ILE A 1 330 ? -14.223 1.595 38.843 1.00 85.25 330 ILE A C 1
ATOM 2677 O O . ILE A 1 330 ? -14.304 2.044 39.986 1.00 85.25 330 ILE A O 1
ATOM 2681 N N . LYS A 1 331 ? -15.014 2.034 37.855 1.00 84.38 331 LYS A N 1
ATOM 2682 C CA . LYS A 1 331 ? -15.891 3.212 37.956 1.00 84.38 331 LYS A CA 1
ATOM 2683 C C . LYS A 1 331 ? -17.364 2.877 37.747 1.00 84.38 331 LYS A C 1
ATOM 2685 O O . LYS A 1 331 ? -18.113 3.722 37.277 1.00 84.38 331 LYS A O 1
ATOM 2690 N N . ASN A 1 332 ? -17.814 1.686 38.146 1.00 81.44 332 ASN A N 1
ATOM 2691 C CA . ASN A 1 332 ? -19.178 1.192 37.890 1.00 81.44 332 ASN A CA 1
ATOM 2692 C C . ASN A 1 332 ? -20.280 2.190 38.302 1.00 81.44 332 ASN A C 1
ATOM 2694 O O . ASN A 1 332 ? -21.191 2.502 37.537 1.00 81.44 332 ASN A O 1
ATOM 2698 N N . ARG A 1 333 ? -20.145 2.791 39.493 1.00 78.50 333 ARG A N 1
ATOM 2699 C CA . ARG A 1 333 ? -21.084 3.815 39.991 1.00 78.50 333 ARG A CA 1
ATOM 2700 C C . ARG A 1 333 ? -21.120 5.074 39.121 1.00 78.50 333 ARG A C 1
ATOM 2702 O O . ARG A 1 333 ? -22.145 5.744 39.073 1.00 78.50 333 ARG A O 1
ATOM 2709 N N . ALA A 1 334 ? -20.022 5.386 38.436 1.00 79.50 334 ALA A N 1
ATOM 2710 C CA . ALA A 1 334 ? -19.943 6.484 37.486 1.00 79.50 334 ALA A CA 1
ATOM 2711 C C . ALA A 1 334 ? -20.632 6.168 36.155 1.00 79.50 334 ALA A C 1
ATOM 2713 O O . ALA A 1 334 ? -20.821 7.084 35.380 1.00 79.50 334 ALA A O 1
ATOM 2714 N N . PHE A 1 335 ? -21.048 4.941 35.846 1.00 81.81 335 PHE A N 1
ATOM 2715 C CA . PHE A 1 335 ? -21.806 4.700 34.612 1.00 81.81 335 PHE A CA 1
ATOM 2716 C C . PHE A 1 335 ? -23.299 4.982 34.806 1.00 81.81 335 PHE A C 1
ATOM 2718 O O . PHE A 1 335 ? -23.917 5.625 33.962 1.00 81.81 335 PHE A O 1
ATOM 2725 N N . GLY A 1 336 ? -23.887 4.610 35.946 1.00 83.31 336 GLY A N 1
AT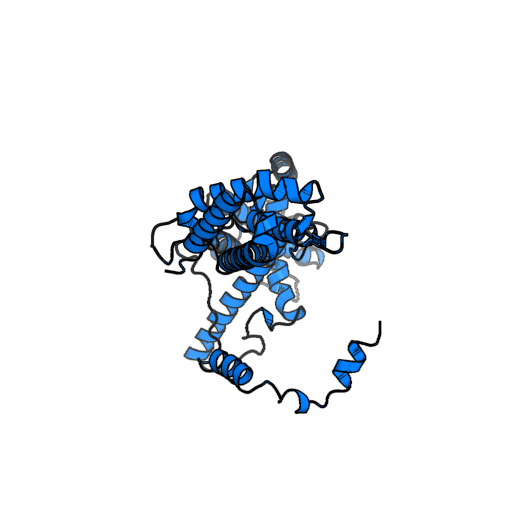OM 2726 C CA . GLY A 1 336 ? -25.297 4.901 36.232 1.00 83.31 336 GLY A CA 1
ATOM 2727 C C . GLY A 1 336 ? -26.223 4.424 35.103 1.00 83.31 336 GLY A C 1
ATOM 2728 O O . GLY A 1 336 ? -26.218 3.245 34.753 1.00 83.31 336 GLY A O 1
ATOM 2729 N N . SER A 1 337 ? -26.981 5.343 34.494 1.00 81.88 337 SER A N 1
ATOM 2730 C CA . SER A 1 337 ? -27.935 5.037 33.415 1.00 81.88 337 SER A CA 1
ATOM 2731 C C . SER A 1 337 ? -27.292 4.504 32.128 1.00 81.88 337 SER A C 1
ATOM 2733 O O . SER A 1 337 ? -27.955 3.783 31.382 1.00 81.88 337 SER A O 1
ATOM 2735 N N . VAL A 1 338 ? -26.008 4.788 31.871 1.00 86.38 338 VAL A N 1
ATOM 2736 C CA . VAL A 1 338 ? -25.310 4.290 30.672 1.00 86.38 338 VAL A CA 1
ATOM 2737 C C . VAL A 1 338 ? -24.670 2.911 30.863 1.00 86.38 338 VAL A C 1
ATOM 2739 O O . VAL A 1 338 ? -24.157 2.340 29.907 1.00 86.38 338 VAL A O 1
ATOM 2742 N N . ALA A 1 339 ? -24.752 2.305 32.053 1.00 88.75 339 ALA A N 1
ATOM 2743 C CA . ALA A 1 339 ? -24.174 0.979 32.294 1.00 88.75 339 ALA A CA 1
ATOM 2744 C C . ALA A 1 339 ? -24.713 -0.083 31.316 1.00 88.75 339 ALA A C 1
ATOM 2746 O O . ALA A 1 339 ? -23.961 -0.917 30.816 1.00 88.75 339 ALA A O 1
ATOM 2747 N N . LYS A 1 340 ? -26.007 -0.011 30.973 1.00 91.38 340 LYS A N 1
ATOM 2748 C CA . LYS A 1 340 ? -26.650 -0.968 30.062 1.00 91.38 340 LYS A CA 1
ATOM 2749 C C . LYS A 1 340 ? -26.099 -0.878 28.635 1.00 91.38 340 LYS A C 1
ATOM 2751 O O . LYS A 1 340 ? -25.892 -1.915 28.012 1.00 91.38 340 LYS A O 1
ATOM 2756 N N . ILE A 1 341 ? -25.845 0.331 28.119 1.00 92.19 341 ILE A N 1
ATOM 2757 C CA . ILE A 1 341 ? -25.237 0.498 26.788 1.00 92.19 341 ILE A CA 1
ATOM 2758 C C . ILE A 1 341 ? -23.762 0.084 26.813 1.00 92.19 341 ILE A C 1
ATOM 2760 O O . ILE A 1 341 ? -23.329 -0.610 25.903 1.00 92.19 341 ILE A O 1
ATOM 2764 N N . THR A 1 342 ? -23.024 0.376 27.889 1.00 92.62 342 THR A N 1
ATOM 2765 C CA . THR A 1 342 ? -21.633 -0.076 28.052 1.00 92.62 342 THR A CA 1
ATOM 2766 C C . THR A 1 342 ? -21.509 -1.596 28.012 1.00 92.62 342 THR A C 1
ATOM 2768 O O . THR A 1 342 ? -20.630 -2.119 27.333 1.00 92.62 342 THR A O 1
ATOM 2771 N N . VAL A 1 343 ? -22.406 -2.318 28.692 1.00 93.75 343 VAL A N 1
ATOM 2772 C CA . VAL A 1 343 ? -22.436 -3.789 28.648 1.00 93.75 343 VAL A CA 1
ATOM 2773 C C . VAL A 1 343 ? -22.730 -4.291 27.234 1.00 93.75 343 VAL A C 1
ATOM 2775 O O . VAL A 1 343 ? -22.063 -5.213 26.776 1.00 93.75 343 VAL A O 1
ATOM 2778 N N . LYS A 1 344 ? -23.659 -3.660 26.505 1.00 93.38 344 LYS A N 1
ATOM 2779 C CA . LYS A 1 344 ? -23.909 -4.000 25.095 1.00 93.38 344 LYS A CA 1
ATOM 2780 C C . LYS A 1 344 ? -22.689 -3.748 24.206 1.00 93.38 344 LYS A C 1
ATOM 2782 O O . LYS A 1 344 ? -22.412 -4.555 23.325 1.00 93.38 344 LYS A O 1
ATOM 2787 N N . CYS A 1 345 ? -21.936 -2.673 24.446 1.00 93.50 345 CYS A N 1
ATOM 2788 C CA . CYS A 1 345 ? -20.675 -2.443 23.744 1.00 93.50 345 CYS A CA 1
ATOM 2789 C C . CYS A 1 345 ? -19.661 -3.553 24.031 1.00 93.50 345 CYS A C 1
ATOM 2791 O O . CYS A 1 345 ? -19.059 -4.065 23.096 1.00 93.50 345 CYS A O 1
ATOM 2793 N N . LEU A 1 346 ? -19.497 -3.953 25.299 1.00 94.00 346 LEU A N 1
ATOM 2794 C CA . LEU A 1 346 ? -18.613 -5.062 25.675 1.00 94.00 346 LEU A CA 1
ATOM 2795 C C . LEU A 1 346 ? -19.024 -6.364 24.983 1.00 94.00 346 LEU A C 1
ATOM 2797 O O . LEU A 1 346 ? -18.169 -7.035 24.427 1.00 94.00 346 LEU A O 1
ATOM 2801 N N . GLN A 1 347 ? -20.323 -6.673 24.936 1.00 91.31 347 GLN A N 1
ATOM 2802 C CA . GLN A 1 347 ? -20.843 -7.836 24.209 1.00 91.31 347 GLN A CA 1
ATOM 2803 C C . GLN A 1 347 ? -20.525 -7.770 22.708 1.00 91.31 347 GLN A C 1
ATOM 2805 O O . GLN A 1 347 ? -20.105 -8.771 22.132 1.00 91.31 347 GLN A O 1
ATOM 2810 N N . GLY A 1 348 ? -20.696 -6.603 22.077 1.00 88.12 348 GLY A N 1
ATOM 2811 C CA . GLY A 1 348 ? -20.340 -6.393 20.670 1.00 88.12 348 GLY A CA 1
ATOM 2812 C C . GLY A 1 348 ? -18.840 -6.549 20.403 1.00 88.12 348 GLY A C 1
ATOM 2813 O O . GLY A 1 348 ? -18.458 -7.179 19.424 1.00 88.12 348 GLY A O 1
ATOM 2814 N N . LEU A 1 349 ? -17.993 -6.044 21.305 1.00 90.94 349 LEU A N 1
ATOM 2815 C CA . LEU A 1 349 ? -16.537 -6.196 21.240 1.00 90.94 349 LEU A CA 1
ATOM 2816 C C . LEU A 1 349 ? -16.101 -7.656 21.436 1.00 90.94 349 LEU A C 1
ATOM 2818 O O . LEU A 1 349 ? -15.252 -8.135 20.697 1.00 90.94 349 LEU A O 1
ATOM 2822 N N . THR A 1 350 ? -16.701 -8.387 22.382 1.00 89.25 350 THR A N 1
ATOM 2823 C CA . THR A 1 350 ? -16.437 -9.825 22.573 1.00 89.25 350 THR A CA 1
ATOM 2824 C C . THR A 1 350 ? -16.813 -10.625 21.332 1.00 89.25 350 THR A C 1
ATOM 2826 O O . THR A 1 350 ? -16.052 -11.493 20.919 1.00 89.25 350 THR A O 1
ATOM 2829 N N . GLN A 1 351 ? -17.954 -10.308 20.711 1.00 85.06 351 GLN A N 1
ATOM 2830 C CA . GLN A 1 351 ? -18.348 -10.912 19.437 1.00 85.06 351 GLN A CA 1
ATOM 2831 C C . GLN A 1 351 ? -17.307 -10.615 18.352 1.00 85.06 351 GLN A C 1
ATOM 2833 O O . GLN A 1 351 ? -16.879 -11.531 17.671 1.00 85.06 351 GLN A O 1
ATOM 2838 N N . ALA A 1 352 ? -16.837 -9.373 18.236 1.00 83.06 352 ALA A N 1
ATOM 2839 C CA . ALA A 1 352 ? -15.816 -8.993 17.258 1.00 83.06 352 ALA A CA 1
ATOM 2840 C C . ALA A 1 352 ? -14.439 -9.665 17.470 1.00 83.06 352 ALA A C 1
ATOM 2842 O O . ALA A 1 352 ? -13.630 -9.688 16.549 1.00 83.06 352 ALA A O 1
ATOM 2843 N N . LEU A 1 353 ? -14.151 -10.202 18.657 1.00 81.06 353 LEU A N 1
ATOM 2844 C CA . LEU A 1 353 ? -12.886 -10.889 18.954 1.00 81.06 353 LEU A CA 1
ATOM 2845 C C . LEU A 1 353 ? -12.944 -12.407 18.767 1.00 81.06 353 LEU A C 1
ATOM 2847 O O . LEU A 1 353 ? -11.914 -13.051 18.925 1.00 81.06 353 LEU A O 1
ATOM 2851 N N . ASP A 1 354 ? -14.119 -12.960 18.456 1.00 71.56 354 ASP A N 1
ATOM 2852 C CA . ASP A 1 354 ? -14.352 -14.406 18.360 1.00 71.56 354 ASP A CA 1
ATOM 2853 C C . ASP A 1 354 ? -13.848 -15.194 19.590 1.00 71.56 354 ASP A C 1
ATOM 2855 O O . ASP A 1 354 ? -13.290 -16.280 19.484 1.00 71.56 354 ASP A O 1
ATOM 2859 N N . LEU A 1 355 ? -14.027 -14.636 20.796 1.00 57.66 355 LEU A N 1
ATOM 2860 C CA . LEU A 1 355 ? -13.668 -15.289 22.068 1.00 57.66 355 LEU A CA 1
ATOM 2861 C C . LEU A 1 355 ? -14.704 -16.357 22.479 1.00 57.66 355 LEU A C 1
ATOM 2863 O O . LEU A 1 355 ? -15.206 -16.319 23.606 1.00 57.66 355 LEU A O 1
ATOM 2867 N N . ARG A 1 356 ? -15.100 -17.236 21.553 1.00 48.31 356 ARG A N 1
ATOM 2868 C CA . ARG A 1 356 ? -16.046 -18.329 21.823 1.00 48.31 356 ARG A CA 1
ATOM 2869 C C . ARG A 1 356 ? -15.384 -19.563 22.404 1.00 48.31 356 ARG A C 1
ATOM 2871 O O . ARG A 1 356 ? -14.271 -19.908 21.955 1.00 48.31 356 ARG A O 1
#

Secondary structure (DSSP, 8-state):
--HHHHHHTSS-GGGGG---HHHHHHHHHHHSS-SPPP-PPP-TTPPPPHHHHHHHHHHHHHHHHHHHHHHHTTT-EE-SS-BTTTTEETT-S-GGGS-HHHHHHHHHHHHHHHHHHHHTTEEEEE--HHHHHHHHHHPPP--SSSTT--------SS----HHHHHHHHHHHHHHHHHHHHHHHHHHHHH--PPPTT-S-GGGS-HHHHHHHHHHHHHHHHHHHHTTEEEEETTHHHHHHHHHHHHHHHHHEEEE--SSTT--S-EEEE-SHHHHHIIIIIHHHHHHHHHHSHHHHH-S--TT-S----HHHHHHHHHHHHHHHHHHHHTHHHHGGGHHHHHHHHHHHHHHTT--